Protein AF-A0A146JZQ5-F1 (afdb_monomer)

Radius of gyration: 24.55 Å; Cα contacts (8 Å, |Δi|>4): 749; chains: 1; bounding box: 60×55×64 Å

Nearest PDB structures (foldseek):
  1xeu-assembly1_A  TM=4.867E-01  e=1.604E+00  Listeria monocytogenes
  4r6g-assembly1_A  TM=3.570E-01  e=2.164E+00  synthetic construct

Organism: NCBI:txid1076344

pLDDT: mean 82.66, std 19.58, range [31.7, 98.69]

Structure (mmCIF, N/CA/C/O backbone):
data_AF-A0A146JZQ5-F1
#
_entry.id   AF-A0A146JZQ5-F1
#
loop_
_atom_site.group_PDB
_atom_site.id
_atom_site.type_symbol
_atom_site.label_atom_id
_atom_site.label_alt_id
_atom_site.label_comp_id
_atom_site.label_asym_id
_atom_site.label_entity_id
_atom_site.label_seq_id
_atom_site.pdbx_PDB_ins_code
_atom_site.Cartn_x
_atom_site.Cartn_y
_atom_site.Cartn_z
_atom_site.occupancy
_atom_site.B_iso_or_equiv
_atom_site.auth_seq_id
_atom_site.auth_comp_id
_atom_site.auth_asym_id
_atom_site.auth_atom_id
_atom_site.pdbx_PDB_model_num
ATOM 1 N N . MET A 1 1 ? 6.330 19.109 -40.385 1.00 33.34 1 MET A N 1
ATOM 2 C CA . MET A 1 1 ? 5.224 20.057 -40.639 1.00 33.34 1 MET A CA 1
ATOM 3 C C . MET A 1 1 ? 4.505 20.298 -39.319 1.00 33.34 1 MET A C 1
ATOM 5 O O . MET A 1 1 ? 3.876 19.376 -38.820 1.00 33.34 1 MET A O 1
ATOM 9 N N . SER A 1 2 ? 4.673 21.467 -38.700 1.00 31.70 2 SER A N 1
ATOM 10 C CA . SER A 1 2 ? 3.983 21.826 -37.453 1.00 31.70 2 SER A CA 1
ATOM 11 C C . SER A 1 2 ? 2.601 22.387 -37.787 1.00 31.70 2 SER A C 1
ATOM 13 O O . SER A 1 2 ? 2.496 23.469 -38.360 1.00 31.70 2 SER A O 1
ATOM 15 N N . GLN A 1 3 ? 1.540 21.646 -37.475 1.00 41.12 3 GLN A N 1
ATOM 16 C CA . GLN A 1 3 ? 0.180 22.171 -37.572 1.00 41.12 3 GLN A CA 1
ATOM 17 C C . GLN A 1 3 ? -0.100 23.038 -36.338 1.00 41.12 3 GLN A C 1
ATOM 19 O O . GLN A 1 3 ? -0.065 22.549 -35.210 1.00 41.12 3 GLN A O 1
ATOM 24 N N . ASN A 1 4 ? -0.344 24.332 -36.551 1.00 47.56 4 ASN A N 1
ATOM 25 C CA . ASN A 1 4 ? -0.750 25.254 -35.493 1.00 47.56 4 ASN A CA 1
ATOM 26 C C . ASN A 1 4 ? -2.227 25.016 -35.157 1.00 47.56 4 ASN A C 1
ATOM 28 O O . ASN A 1 4 ? -3.116 25.448 -35.888 1.00 47.56 4 ASN A O 1
ATOM 32 N N . TYR A 1 5 ? -2.487 24.316 -34.054 1.00 54.56 5 TYR A N 1
ATOM 33 C CA . TYR A 1 5 ? -3.837 24.152 -33.510 1.00 54.56 5 TYR A CA 1
ATOM 34 C C . TYR A 1 5 ? -4.329 25.445 -32.850 1.00 54.56 5 TYR A C 1
ATOM 36 O O . TYR A 1 5 ? -3.526 26.215 -32.320 1.00 54.56 5 TYR A O 1
ATOM 44 N N . SER A 1 6 ? -5.647 25.674 -32.844 1.00 72.00 6 SER A N 1
ATOM 45 C CA . SER A 1 6 ? -6.242 26.857 -32.212 1.00 72.00 6 SER A CA 1
ATOM 46 C C . SER A 1 6 ? -6.021 26.861 -30.685 1.00 72.00 6 SER A C 1
ATOM 48 O O . SER A 1 6 ? -5.966 25.788 -30.078 1.00 72.00 6 SER A O 1
ATOM 50 N N . PRO A 1 7 ? -5.936 28.033 -30.025 1.00 71.50 7 PRO A N 1
ATOM 51 C CA . PRO A 1 7 ? -5.710 28.133 -28.575 1.00 71.50 7 PRO A CA 1
ATOM 52 C C . PRO A 1 7 ? -6.740 27.372 -27.723 1.00 71.50 7 PRO A C 1
ATOM 54 O O . PRO A 1 7 ? -6.402 26.828 -26.674 1.00 71.50 7 PRO A O 1
ATOM 57 N N . LEU A 1 8 ? -7.985 27.270 -28.204 1.00 52.53 8 LEU A N 1
ATOM 58 C CA . LEU A 1 8 ? -9.046 26.491 -27.564 1.00 52.53 8 LEU A CA 1
ATOM 59 C C . LEU A 1 8 ? -8.781 24.979 -27.656 1.00 52.53 8 LEU A C 1
ATOM 61 O O . LEU A 1 8 ? -8.951 24.276 -26.666 1.00 52.53 8 LEU A O 1
ATOM 65 N N . LEU A 1 9 ? -8.299 24.479 -28.802 1.00 45.41 9 LEU A N 1
ATOM 66 C CA . LEU A 1 9 ? -7.890 23.078 -28.942 1.00 45.41 9 LEU A CA 1
ATOM 67 C C . LEU A 1 9 ? -6.632 22.781 -28.122 1.00 45.41 9 LEU A C 1
ATOM 69 O O . LEU A 1 9 ? -6.552 21.726 -27.514 1.00 45.41 9 LEU A O 1
ATOM 73 N N . GLN A 1 10 ? -5.680 23.714 -28.033 1.00 58.78 10 GLN A N 1
ATOM 74 C CA . GLN A 1 10 ? -4.506 23.574 -27.160 1.00 58.78 10 GLN A CA 1
ATOM 75 C C . GLN A 1 10 ? -4.904 23.532 -25.670 1.00 58.78 10 GLN A C 1
ATOM 77 O O . GLN A 1 10 ? -4.350 22.749 -24.900 1.00 58.78 10 GLN A O 1
ATOM 82 N N . SER A 1 11 ? -5.906 24.322 -25.268 1.00 54.28 11 SER A N 1
ATOM 83 C CA . SER A 1 11 ? -6.509 24.301 -23.927 1.00 54.28 11 SER A CA 1
ATOM 84 C C . SER A 1 11 ? -7.290 23.009 -23.649 1.00 54.28 11 SER A C 1
ATOM 86 O O . SER A 1 11 ? -7.144 22.430 -22.575 1.00 54.28 11 SER A O 1
ATOM 88 N N . GLN A 1 12 ? -8.060 22.504 -24.615 1.00 50.12 12 GLN A N 1
ATOM 89 C CA . GLN A 1 12 ? -8.764 21.224 -24.489 1.00 50.12 12 GLN A CA 1
ATOM 90 C C . GLN A 1 12 ? -7.794 20.034 -24.515 1.00 50.12 12 GLN A C 1
ATOM 92 O O . GLN A 1 12 ? -8.007 19.050 -23.810 1.00 50.12 12 GLN A O 1
ATOM 97 N N . MET A 1 13 ? -6.686 20.145 -25.255 1.00 46.94 13 MET A N 1
ATOM 98 C CA . MET A 1 13 ? -5.628 19.138 -25.292 1.00 46.94 13 MET A CA 1
ATOM 99 C C . MET A 1 13 ? -4.790 19.076 -24.019 1.00 46.94 13 MET A C 1
ATOM 101 O O . MET A 1 13 ? -4.327 17.991 -23.676 1.00 46.94 13 MET A O 1
ATOM 105 N N . LYS A 1 14 ? -4.691 20.174 -23.257 1.00 56.62 14 LYS A N 1
ATOM 106 C CA . LYS A 1 14 ? -4.126 20.158 -21.895 1.00 56.62 14 LYS A CA 1
ATOM 107 C C . LYS A 1 14 ? -4.906 19.267 -20.919 1.00 56.62 14 LYS A C 1
ATOM 109 O O . LYS A 1 14 ? -4.333 18.854 -19.918 1.00 56.62 14 LYS A O 1
ATOM 114 N N . ASN A 1 15 ? -6.166 18.937 -21.212 1.00 55.47 15 ASN A N 1
ATOM 115 C CA . ASN A 1 15 ? -7.005 18.100 -20.349 1.00 55.47 15 ASN A CA 1
ATOM 116 C C . ASN A 1 15 ? -7.073 16.624 -20.771 1.00 55.47 15 ASN A C 1
ATOM 118 O O . ASN A 1 15 ? -7.634 15.810 -20.033 1.00 55.47 15 ASN A O 1
ATOM 122 N N . TYR A 1 16 ? -6.512 16.236 -21.923 1.00 57.56 16 TYR A N 1
ATOM 123 C CA . TYR A 1 16 ? -6.439 14.818 -22.270 1.00 57.56 16 TYR A CA 1
ATOM 124 C C . TYR A 1 16 ? -5.280 14.176 -21.522 1.00 57.56 16 TYR A C 1
ATOM 126 O O . TYR A 1 16 ? -4.117 14.515 -21.734 1.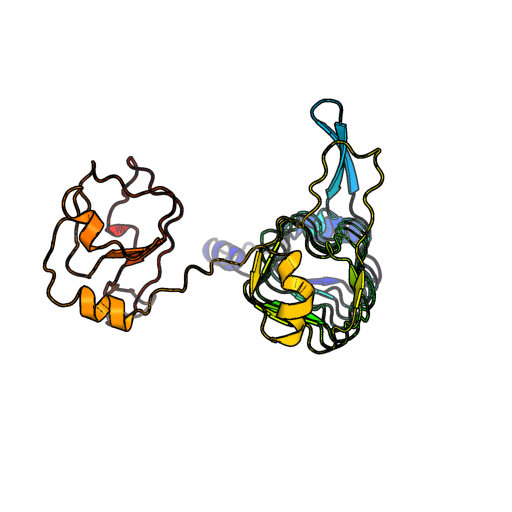00 57.56 16 TYR A O 1
ATOM 134 N N . LYS A 1 17 ? -5.610 13.209 -20.660 1.00 71.94 17 LYS A N 1
ATOM 135 C CA . LYS A 1 17 ? -4.620 12.328 -20.040 1.00 71.94 17 LYS A CA 1
ATOM 136 C C . LYS A 1 17 ? -3.774 11.713 -21.144 1.00 71.94 17 LYS A C 1
ATOM 138 O O . LYS A 1 17 ? -4.283 10.939 -21.955 1.00 71.94 17 LYS A O 1
ATOM 143 N N . GLN A 1 18 ? -2.499 12.069 -21.180 1.00 85.44 18 GLN A N 1
ATOM 144 C CA . GLN A 1 18 ? -1.590 11.508 -22.161 1.00 85.44 18 GLN A CA 1
ATOM 145 C C . GLN A 1 18 ? -1.303 10.053 -21.785 1.00 85.44 18 GLN A C 1
ATOM 147 O O . GLN A 1 18 ? -0.993 9.741 -20.631 1.00 85.44 18 GLN A O 1
ATOM 152 N N . ILE A 1 19 ? -1.476 9.161 -22.761 1.00 89.69 19 ILE A N 1
ATOM 153 C CA . ILE A 1 19 ? -1.236 7.727 -22.620 1.00 89.69 19 ILE A CA 1
ATOM 154 C C . ILE A 1 19 ? 0.022 7.395 -23.410 1.00 89.69 19 ILE A C 1
ATOM 156 O O . ILE A 1 19 ? 0.055 7.585 -24.625 1.00 89.69 19 ILE A O 1
ATOM 160 N N . VAL A 1 20 ? 1.028 6.845 -22.737 1.00 89.56 20 VAL A N 1
ATOM 161 C CA . VAL A 1 20 ? 2.218 6.290 -23.388 1.00 89.56 20 VAL A CA 1
ATOM 162 C C . VAL A 1 20 ? 2.183 4.773 -23.286 1.00 89.56 20 VAL A C 1
ATOM 164 O O . VAL A 1 20 ? 1.890 4.211 -22.231 1.00 89.56 20 VAL A O 1
ATOM 167 N N . VAL A 1 21 ? 2.477 4.098 -24.398 1.00 90.81 21 VAL A N 1
ATOM 168 C CA . VAL A 1 21 ? 2.581 2.637 -24.455 1.00 90.81 21 VAL A CA 1
ATOM 169 C C . VAL A 1 21 ? 4.041 2.256 -24.668 1.00 90.81 21 VAL A C 1
ATOM 171 O O . VAL A 1 21 ? 4.593 2.488 -25.740 1.00 90.81 21 VAL A O 1
ATOM 174 N N . CYS A 1 22 ? 4.650 1.631 -23.664 1.00 88.44 22 CYS A N 1
ATOM 175 C CA . CYS A 1 22 ? 5.991 1.072 -23.761 1.00 88.44 22 CYS A CA 1
ATOM 176 C C . CYS A 1 22 ? 5.911 -0.408 -24.160 1.00 88.44 22 CYS A C 1
ATOM 178 O O . CYS A 1 22 ? 5.293 -1.227 -23.473 1.00 88.44 22 CYS A O 1
ATOM 180 N N . LYS A 1 23 ? 6.530 -0.752 -25.296 1.00 88.56 23 LYS A N 1
ATOM 181 C CA . LYS A 1 23 ? 6.630 -2.134 -25.801 1.00 88.56 23 LYS A CA 1
ATOM 182 C C . LYS A 1 23 ? 7.963 -2.805 -25.465 1.00 88.56 23 LYS A C 1
ATOM 184 O O . LYS A 1 23 ? 8.105 -3.999 -25.724 1.00 88.56 23 LYS A O 1
ATOM 189 N N . SER A 1 24 ? 8.919 -2.057 -24.919 1.00 85.38 24 SER A N 1
ATOM 190 C CA . SER A 1 24 ? 10.230 -2.577 -24.537 1.00 85.38 24 SER A CA 1
ATOM 191 C C . SER A 1 24 ? 10.153 -3.359 -23.225 1.00 85.38 24 SER A C 1
ATOM 193 O O . SER A 1 24 ? 9.300 -3.083 -22.381 1.00 85.38 24 SER A O 1
ATOM 195 N N . LYS A 1 25 ? 11.045 -4.341 -23.063 1.00 87.75 25 LYS A N 1
ATOM 196 C CA . LYS A 1 25 ? 11.175 -5.113 -21.818 1.00 87.75 25 LYS A CA 1
ATOM 197 C C . LYS A 1 25 ? 11.756 -4.291 -20.668 1.00 87.75 25 LYS A C 1
ATOM 199 O O . LYS A 1 25 ? 11.390 -4.528 -19.527 1.00 87.75 25 LYS A O 1
ATOM 204 N N . ASN A 1 26 ? 12.590 -3.308 -21.000 1.00 86.69 26 ASN A N 1
ATOM 205 C CA . ASN A 1 26 ? 13.165 -2.337 -20.070 1.00 86.69 26 ASN A CA 1
ATOM 206 C C . ASN A 1 26 ? 12.887 -0.924 -20.597 1.00 86.69 26 ASN A C 1
ATOM 208 O O . ASN A 1 26 ? 12.763 -0.733 -21.813 1.00 86.69 26 ASN A O 1
ATOM 212 N N . ILE A 1 27 ? 12.797 0.068 -19.716 1.00 88.06 27 ILE A N 1
ATOM 213 C CA . ILE A 1 27 ? 12.709 1.472 -20.136 1.00 88.06 27 ILE A CA 1
ATOM 214 C C . ILE A 1 27 ? 14.145 1.943 -20.345 1.00 88.06 27 ILE A C 1
ATOM 216 O O . ILE A 1 27 ? 14.840 2.218 -19.380 1.00 88.06 27 ILE A O 1
ATOM 220 N N . SER A 1 28 ? 14.606 1.973 -21.598 1.00 88.50 28 SER A N 1
ATOM 221 C CA . SER A 1 28 ? 15.921 2.537 -21.925 1.00 88.50 28 SER A CA 1
ATOM 222 C C . SER A 1 28 ? 15.979 4.024 -21.576 1.00 88.50 28 SER A C 1
ATOM 224 O O . SER A 1 28 ? 14.932 4.671 -21.530 1.00 88.50 28 SER A O 1
ATOM 226 N N . ASP A 1 29 ? 17.181 4.582 -21.433 1.00 87.62 29 ASP A N 1
ATOM 227 C CA . ASP A 1 29 ? 17.383 6.015 -21.165 1.00 87.62 29 ASP A CA 1
ATOM 228 C C . ASP A 1 29 ? 16.634 6.893 -22.185 1.00 87.62 29 ASP A C 1
ATOM 230 O O . ASP A 1 29 ? 15.819 7.723 -21.797 1.00 87.62 29 ASP A O 1
ATOM 234 N N . ASP A 1 30 ? 16.741 6.589 -23.486 1.00 83.69 30 ASP A N 1
ATOM 235 C CA . ASP A 1 30 ? 15.987 7.290 -24.542 1.00 83.69 30 ASP A CA 1
ATOM 236 C C . ASP A 1 30 ? 14.458 7.235 -24.346 1.00 83.69 30 ASP A C 1
ATOM 238 O O . ASP A 1 30 ? 13.727 8.182 -24.652 1.00 83.69 30 ASP A O 1
ATOM 242 N N . ALA A 1 31 ? 13.942 6.097 -23.867 1.00 86.94 31 ALA A N 1
ATOM 243 C CA . ALA A 1 31 ? 12.518 5.929 -23.609 1.00 86.94 31 ALA A CA 1
ATOM 244 C C . ALA A 1 31 ? 12.104 6.665 -22.329 1.00 86.94 31 ALA A C 1
ATOM 246 O O . ALA A 1 31 ? 11.011 7.229 -22.293 1.00 86.94 31 ALA A O 1
ATOM 247 N N . SER A 1 32 ? 12.968 6.683 -21.311 1.00 89.12 32 SER A N 1
ATOM 248 C CA . SER A 1 32 ? 12.792 7.462 -20.086 1.00 89.12 32 SER A CA 1
ATOM 249 C C . SER A 1 32 ? 12.721 8.952 -20.405 1.00 89.12 32 SER A C 1
ATOM 251 O O . SER A 1 32 ? 11.731 9.594 -20.058 1.00 89.12 32 SER A O 1
ATOM 253 N N . ASP A 1 33 ? 13.680 9.474 -21.171 1.00 88.44 33 ASP A N 1
ATOM 254 C CA . ASP A 1 33 ? 13.728 10.871 -21.606 1.00 88.44 33 ASP A CA 1
ATOM 255 C C . ASP A 1 33 ? 12.475 11.257 -22.394 1.00 88.44 33 ASP A C 1
ATOM 257 O O . ASP A 1 33 ? 11.876 12.316 -22.180 1.00 88.44 33 ASP A O 1
ATOM 261 N N . LEU A 1 34 ? 12.018 10.369 -23.283 1.00 85.81 34 LEU A N 1
ATOM 262 C CA . LEU A 1 34 ? 10.785 10.582 -24.027 1.00 85.81 34 LEU A CA 1
ATOM 263 C C . LEU A 1 34 ? 9.556 10.587 -23.108 1.00 85.81 34 LEU A C 1
ATOM 265 O O . LEU A 1 34 ? 8.694 11.452 -23.262 1.00 85.81 34 LEU A O 1
ATOM 269 N N . ILE A 1 35 ? 9.460 9.655 -22.154 1.00 88.25 35 ILE A N 1
ATOM 270 C CA . ILE A 1 35 ? 8.359 9.613 -21.181 1.00 88.25 35 ILE A CA 1
ATOM 271 C C . ILE A 1 35 ? 8.365 10.880 -20.327 1.00 88.25 35 ILE A C 1
ATOM 273 O O . ILE A 1 35 ? 7.309 11.478 -20.153 1.00 88.25 35 ILE A O 1
ATOM 277 N N . GLN A 1 36 ? 9.523 11.335 -19.852 1.00 89.00 36 GLN A N 1
ATOM 278 C CA . GLN A 1 36 ? 9.643 12.569 -19.073 1.00 89.00 36 GLN A CA 1
ATOM 279 C C . GLN A 1 36 ? 9.229 13.796 -19.890 1.00 89.00 36 GLN A C 1
ATOM 281 O O . GLN A 1 36 ? 8.472 14.636 -19.407 1.00 89.00 36 GLN A O 1
ATOM 286 N N . LYS A 1 37 ? 9.656 13.873 -21.156 1.00 88.00 37 LYS A N 1
ATOM 287 C CA . LYS A 1 37 ? 9.300 14.970 -22.066 1.00 88.00 37 LYS A CA 1
ATOM 288 C C . LYS A 1 37 ? 7.808 15.005 -22.398 1.00 88.00 37 LYS A C 1
ATOM 290 O O . LYS A 1 37 ? 7.237 16.087 -22.518 1.00 88.00 37 LYS A O 1
ATOM 295 N N . ILE A 1 38 ? 7.192 13.839 -22.593 1.00 88.25 38 ILE A N 1
ATOM 296 C CA . ILE A 1 38 ? 5.747 13.714 -22.825 1.00 88.25 38 ILE A CA 1
ATOM 297 C C . ILE A 1 38 ? 4.991 14.035 -21.530 1.00 88.25 38 ILE A C 1
ATOM 299 O O . ILE A 1 38 ? 4.002 14.757 -21.558 1.00 88.25 38 ILE A O 1
ATOM 303 N N . ASN A 1 39 ? 5.505 13.563 -20.395 1.00 89.44 39 ASN A N 1
ATOM 304 C CA . ASN A 1 39 ? 4.907 13.675 -19.072 1.00 89.44 39 ASN A CA 1
ATOM 305 C C . ASN A 1 39 ? 3.506 13.025 -18.976 1.00 89.44 39 ASN A C 1
ATOM 307 O O . ASN A 1 39 ? 2.515 13.710 -18.703 1.00 89.44 39 ASN A O 1
ATOM 311 N N . PRO A 1 40 ? 3.376 11.710 -19.245 1.00 91.38 40 PRO A N 1
ATOM 312 C CA . PRO A 1 40 ? 2.076 11.067 -19.324 1.00 91.38 40 PRO A CA 1
ATOM 313 C C . PRO A 1 40 ? 1.440 10.806 -17.958 1.00 91.38 40 PRO A C 1
ATOM 315 O O . PRO A 1 40 ? 2.071 10.296 -17.036 1.00 91.38 40 PRO A O 1
ATOM 318 N N . ASN A 1 41 ? 0.124 11.007 -17.872 1.00 92.19 41 ASN A N 1
ATOM 319 C CA . ASN A 1 41 ? -0.665 10.587 -16.712 1.00 92.19 41 ASN A CA 1
ATOM 320 C C . ASN A 1 41 ? -0.836 9.060 -16.662 1.00 92.19 41 ASN A C 1
ATOM 322 O O . ASN A 1 41 ? -1.100 8.507 -15.594 1.00 92.19 41 ASN A O 1
ATOM 326 N N . ILE A 1 42 ? -0.769 8.377 -17.811 1.00 93.19 42 ILE A N 1
ATOM 327 C CA . ILE A 1 42 ? -1.005 6.934 -17.920 1.00 93.19 42 ILE A CA 1
ATOM 328 C C . ILE A 1 42 ? 0.127 6.282 -18.713 1.00 93.19 42 ILE A C 1
ATOM 330 O O . ILE A 1 42 ? 0.388 6.640 -19.861 1.00 93.19 42 ILE A O 1
ATOM 334 N N . LEU A 1 43 ? 0.732 5.252 -18.130 1.00 93.69 43 LEU A N 1
ATOM 335 C CA . LEU A 1 43 ? 1.798 4.466 -18.735 1.00 93.69 43 LEU A CA 1
ATOM 336 C C . LEU A 1 43 ? 1.344 3.014 -18.820 1.00 93.69 43 LEU A C 1
ATOM 338 O O . LEU A 1 43 ? 1.033 2.375 -17.812 1.00 93.69 43 LEU A O 1
ATOM 342 N N . VAL A 1 44 ? 1.313 2.492 -20.042 1.00 94.75 44 VAL A N 1
ATOM 343 C CA . VAL A 1 44 ? 1.025 1.090 -20.332 1.00 94.75 44 VAL A CA 1
ATOM 344 C C . VAL A 1 44 ? 2.327 0.411 -20.731 1.00 94.75 44 VAL A C 1
ATOM 346 O O . VAL A 1 44 ? 2.778 0.548 -21.864 1.00 94.75 44 VAL A O 1
ATOM 349 N N . ALA A 1 45 ? 2.928 -0.338 -19.816 1.00 93.06 45 ALA A N 1
ATOM 350 C CA . ALA A 1 45 ? 4.236 -0.957 -19.992 1.00 93.06 45 ALA A CA 1
ATOM 351 C C . ALA A 1 45 ? 4.151 -2.483 -19.860 1.00 93.06 45 ALA A C 1
ATOM 353 O O . ALA A 1 45 ? 4.755 -3.108 -18.994 1.00 93.06 45 ALA A O 1
ATOM 354 N N . ASN A 1 46 ? 3.334 -3.104 -20.713 1.00 93.38 46 ASN A N 1
ATOM 355 C CA . ASN A 1 46 ? 3.026 -4.531 -20.597 1.00 93.38 46 ASN A CA 1
ATOM 356 C C . ASN A 1 46 ? 4.208 -5.449 -20.902 1.00 93.38 46 ASN A C 1
ATOM 358 O O . ASN A 1 46 ? 4.133 -6.615 -20.550 1.00 93.38 46 ASN A O 1
ATOM 362 N N . SER A 1 47 ? 5.258 -4.972 -21.561 1.00 91.75 47 SER A N 1
ATOM 363 C CA . SER A 1 47 ? 6.439 -5.791 -21.844 1.00 91.75 47 SER A CA 1
ATOM 364 C C . SER A 1 47 ? 7.441 -5.824 -20.690 1.00 91.75 47 SER A C 1
ATOM 366 O O . SER A 1 47 ? 8.327 -6.671 -20.715 1.00 91.75 47 SER A O 1
ATOM 368 N N . ILE A 1 48 ? 7.296 -4.941 -19.696 1.00 93.31 48 ILE A N 1
ATOM 369 C CA . ILE A 1 48 ? 8.203 -4.866 -18.551 1.00 93.31 48 ILE A CA 1
ATOM 370 C C . ILE A 1 48 ? 7.927 -6.014 -17.586 1.00 93.31 48 ILE A C 1
ATOM 372 O O . ILE A 1 48 ? 6.773 -6.286 -17.240 1.00 93.31 48 ILE A O 1
ATOM 376 N N . GLU A 1 49 ? 8.999 -6.671 -17.152 1.00 94.81 49 GLU A N 1
ATOM 377 C CA . GLU A 1 49 ? 8.957 -7.769 -16.182 1.00 94.81 49 GLU A CA 1
ATOM 378 C C . GLU A 1 49 ? 9.322 -7.305 -14.764 1.00 94.81 49 GLU A C 1
ATOM 380 O O . GLU A 1 49 ? 8.849 -7.889 -13.788 1.00 94.81 49 GLU A O 1
ATOM 385 N N . GLU A 1 50 ? 10.096 -6.227 -14.623 1.00 95.06 50 GLU A N 1
ATOM 386 C CA . GLU A 1 50 ? 10.516 -5.687 -13.328 1.00 95.06 50 GLU A CA 1
ATOM 387 C C . GLU A 1 50 ? 10.487 -4.154 -13.329 1.00 95.06 50 GLU A C 1
ATOM 389 O O . GLU A 1 50 ? 10.926 -3.527 -14.290 1.00 95.06 50 GLU A O 1
ATOM 394 N N . ILE A 1 51 ? 9.995 -3.537 -12.249 1.00 92.56 51 ILE A N 1
ATOM 395 C CA . ILE A 1 51 ? 10.266 -2.112 -12.008 1.00 92.56 51 ILE A CA 1
ATOM 396 C C . ILE A 1 51 ? 11.647 -2.026 -11.383 1.00 92.56 51 ILE A C 1
ATOM 398 O O . ILE A 1 51 ? 11.859 -2.554 -10.289 1.00 92.56 51 ILE A O 1
ATOM 402 N N . GLU A 1 52 ? 12.560 -1.382 -12.096 1.00 92.50 52 GLU A N 1
ATOM 403 C CA . GLU A 1 52 ? 13.945 -1.178 -11.688 1.00 92.50 52 GLU A CA 1
ATOM 404 C C . GLU A 1 52 ? 14.056 -0.447 -10.350 1.00 92.50 52 GLU A C 1
ATOM 406 O O . GLU A 1 52 ? 13.111 0.188 -9.873 1.00 92.50 52 GLU A O 1
ATOM 411 N N . ALA A 1 53 ? 15.226 -0.573 -9.724 1.00 89.31 53 ALA A N 1
ATOM 412 C CA . ALA A 1 53 ? 15.489 0.129 -8.485 1.00 89.31 53 ALA A CA 1
ATOM 413 C C . ALA A 1 53 ? 15.466 1.642 -8.720 1.00 89.31 53 ALA A C 1
ATOM 415 O O . ALA A 1 53 ? 15.855 2.141 -9.779 1.00 89.31 53 ALA A O 1
ATOM 416 N N . GLY A 1 54 ? 15.005 2.352 -7.704 1.00 84.25 54 GLY A N 1
ATOM 417 C CA . GLY A 1 54 ? 15.138 3.791 -7.626 1.00 84.25 54 GLY A CA 1
ATOM 418 C C . GLY A 1 54 ? 16.591 4.250 -7.483 1.00 84.25 54 GLY A C 1
ATOM 419 O O . GLY A 1 54 ? 17.493 3.432 -7.279 1.00 84.25 54 GLY A O 1
ATOM 420 N N . PHE A 1 55 ? 16.819 5.561 -7.530 1.00 90.50 55 PHE A N 1
ATOM 421 C CA . PHE A 1 55 ? 18.073 6.113 -7.022 1.00 90.50 55 PHE A CA 1
ATOM 422 C C . PHE A 1 55 ? 18.024 6.193 -5.493 1.00 90.50 55 PHE A C 1
ATOM 424 O O . PHE A 1 55 ? 16.956 6.306 -4.887 1.00 90.50 55 PHE A O 1
ATOM 431 N N . MET A 1 56 ? 19.191 6.070 -4.869 1.00 89.8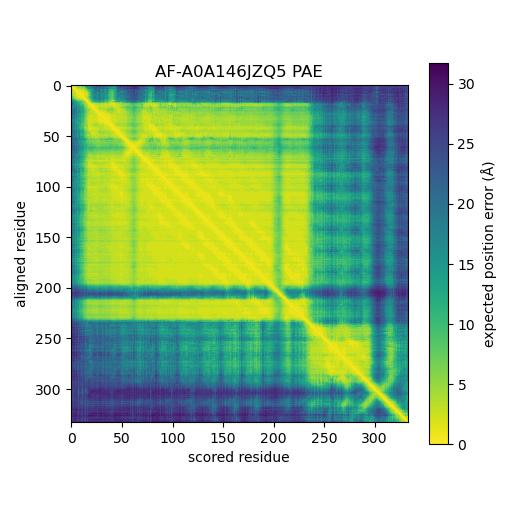8 56 MET A N 1
ATOM 432 C CA . MET A 1 56 ? 19.339 6.084 -3.419 1.00 89.88 56 MET A CA 1
ATOM 433 C C . MET A 1 56 ? 20.213 7.269 -3.033 1.00 89.88 56 MET A C 1
ATOM 435 O O . MET A 1 56 ? 21.346 7.377 -3.505 1.00 89.88 56 MET A O 1
ATOM 439 N N . GLU A 1 57 ? 19.701 8.121 -2.158 1.00 90.88 57 GLU A N 1
ATOM 440 C CA . GLU A 1 57 ? 20.437 9.237 -1.580 1.00 90.88 57 GLU A CA 1
ATOM 441 C C . GLU A 1 57 ? 20.743 8.948 -0.111 1.00 90.88 57 GLU A C 1
ATOM 443 O O . GLU A 1 57 ? 19.943 8.340 0.606 1.00 90.88 57 GLU A O 1
ATOM 448 N N . ARG A 1 58 ? 21.935 9.349 0.333 1.00 91.00 58 ARG A N 1
ATOM 449 C CA . ARG A 1 58 ? 22.314 9.312 1.745 1.00 91.00 58 ARG A CA 1
ATOM 450 C C . ARG A 1 58 ? 22.071 10.693 2.317 1.00 91.00 58 ARG A C 1
ATOM 452 O O . ARG A 1 58 ? 22.725 11.637 1.888 1.00 91.00 58 ARG A O 1
ATOM 459 N N . ILE A 1 59 ? 21.164 10.784 3.277 1.00 88.94 59 ILE A N 1
ATOM 460 C CA . ILE A 1 59 ? 20.872 12.028 3.980 1.00 88.94 59 ILE A CA 1
ATOM 461 C C . ILE A 1 59 ? 21.316 11.848 5.426 1.00 88.94 59 ILE A C 1
ATOM 463 O O . ILE A 1 59 ? 20.954 10.869 6.072 1.00 88.94 59 ILE A O 1
ATOM 467 N N . GLU A 1 60 ? 22.133 12.769 5.920 1.00 90.69 60 GLU A N 1
ATOM 468 C CA . GLU A 1 60 ? 22.528 12.821 7.324 1.00 90.69 60 GLU A CA 1
ATOM 469 C C . GLU A 1 60 ? 21.577 13.768 8.059 1.00 90.69 60 GLU A C 1
ATOM 471 O O . GLU A 1 60 ? 21.454 14.938 7.694 1.00 90.69 60 GLU A O 1
ATOM 476 N N . ILE A 1 61 ? 20.859 13.245 9.051 1.00 82.75 61 ILE A N 1
ATOM 477 C CA . ILE A 1 61 ? 19.936 14.010 9.895 1.00 82.75 61 ILE A CA 1
ATOM 478 C C . ILE A 1 61 ? 20.343 13.740 11.338 1.00 82.75 61 ILE A C 1
ATOM 480 O O . ILE A 1 61 ? 20.261 12.597 11.778 1.00 82.75 61 ILE A O 1
ATOM 484 N N . ASP A 1 62 ? 20.794 14.771 12.052 1.00 88.81 62 ASP A N 1
ATOM 485 C CA . ASP A 1 62 ? 21.237 14.676 13.450 1.00 88.81 62 ASP A CA 1
ATOM 486 C C . ASP A 1 62 ? 22.284 13.561 13.682 1.00 88.81 62 ASP A C 1
ATOM 488 O O . ASP A 1 62 ? 22.128 12.721 14.566 1.00 88.81 62 ASP A O 1
ATOM 492 N N . ASP A 1 63 ? 23.325 13.513 12.839 1.00 88.06 63 ASP A N 1
ATOM 493 C CA . ASP A 1 63 ? 24.388 12.486 12.830 1.00 88.06 63 ASP A CA 1
ATOM 494 C C . ASP A 1 63 ? 23.899 11.046 12.537 1.00 88.06 63 ASP A C 1
ATOM 496 O O . ASP A 1 63 ? 24.646 10.070 12.664 1.00 88.06 63 ASP A O 1
ATOM 500 N N . ILE A 1 64 ? 22.640 10.883 12.110 1.00 82.25 64 ILE A N 1
ATOM 501 C CA . ILE A 1 64 ? 22.075 9.605 11.670 1.00 82.25 64 ILE A CA 1
ATOM 502 C C . ILE A 1 64 ? 22.049 9.569 10.142 1.00 82.25 64 ILE A C 1
ATOM 504 O O . ILE A 1 64 ? 21.326 10.323 9.488 1.00 82.25 64 ILE A O 1
ATOM 508 N N . LEU A 1 65 ? 22.802 8.631 9.564 1.00 84.81 65 LEU A N 1
ATOM 509 C CA . LEU A 1 65 ? 22.750 8.334 8.133 1.00 84.81 65 LEU A CA 1
ATOM 510 C C . LEU A 1 65 ? 21.444 7.609 7.787 1.00 84.81 65 LEU A C 1
ATOM 512 O O . LEU A 1 65 ? 21.255 6.442 8.136 1.00 84.81 65 LEU A O 1
ATOM 516 N N . GLN A 1 66 ? 20.569 8.285 7.049 1.00 85.19 66 GLN A N 1
ATOM 517 C CA . GLN A 1 66 ? 19.344 7.726 6.490 1.00 85.19 66 GLN A CA 1
ATOM 518 C C . GLN A 1 66 ? 19.509 7.458 4.991 1.00 85.19 66 GLN A C 1
ATOM 520 O O . GLN A 1 66 ? 20.108 8.241 4.251 1.00 85.19 66 GLN A O 1
ATOM 525 N N . LEU A 1 67 ? 18.974 6.323 4.538 1.00 86.50 67 LEU A N 1
ATOM 526 C CA . LEU A 1 67 ? 18.889 5.984 3.120 1.00 86.50 67 LEU A CA 1
ATOM 527 C C . LEU A 1 67 ? 17.507 6.373 2.609 1.00 86.50 67 LEU A C 1
ATOM 529 O O . LEU A 1 67 ? 16.508 5.788 3.027 1.00 86.50 67 LEU A O 1
ATOM 533 N N . VAL A 1 68 ? 17.457 7.331 1.687 1.00 87.75 68 VAL A N 1
ATOM 534 C CA . VAL A 1 68 ? 16.221 7.713 1.004 1.00 87.75 68 VAL A CA 1
ATOM 535 C C . VAL A 1 68 ? 16.219 7.104 -0.386 1.00 87.75 68 VAL A C 1
ATOM 537 O O . VAL A 1 68 ? 17.202 7.172 -1.121 1.00 87.75 68 VAL A O 1
ATOM 540 N N . TYR A 1 69 ? 15.110 6.458 -0.726 1.00 90.06 69 TYR A N 1
ATOM 541 C CA . TYR A 1 69 ? 14.904 5.829 -2.020 1.00 90.06 69 TYR A CA 1
ATOM 542 C C . TYR A 1 69 ? 13.932 6.669 -2.832 1.00 90.06 69 TYR A C 1
ATOM 544 O O . TYR A 1 69 ? 12.863 7.020 -2.336 1.00 90.06 69 TYR A O 1
ATOM 552 N N . TYR A 1 70 ? 14.247 6.894 -4.097 1.00 91.56 70 TYR A N 1
ATOM 553 C CA . TYR A 1 70 ? 13.421 7.659 -5.020 1.00 91.56 70 TYR A CA 1
ATOM 554 C C . TYR A 1 70 ? 13.190 6.858 -6.289 1.00 91.56 70 TYR A C 1
ATOM 556 O O . TYR A 1 70 ? 14.136 6.295 -6.830 1.00 91.56 70 TYR A O 1
ATOM 564 N N . CYS A 1 71 ? 11.961 6.803 -6.796 1.00 93.62 71 CYS A N 1
ATOM 565 C CA . CYS A 1 71 ? 11.697 6.123 -8.060 1.00 93.62 71 CYS A CA 1
ATOM 566 C C . CYS A 1 71 ? 12.441 6.768 -9.240 1.00 93.62 71 CYS A C 1
ATOM 568 O O . CYS A 1 71 ? 12.952 7.885 -9.166 1.00 93.62 71 CYS A O 1
ATOM 570 N N . GLN A 1 72 ? 12.485 6.049 -10.360 1.00 91.56 72 GLN A N 1
ATOM 571 C CA . GLN A 1 72 ? 13.008 6.611 -11.601 1.00 91.56 72 GLN A CA 1
ATOM 572 C C . GLN A 1 72 ? 12.162 7.820 -12.053 1.00 91.56 72 GLN A C 1
ATOM 574 O O . GLN A 1 72 ? 10.931 7.765 -11.931 1.00 91.56 72 GLN A O 1
ATOM 579 N N . PRO A 1 73 ? 12.764 8.886 -12.622 1.00 91.31 73 PRO A N 1
ATOM 580 C CA . PRO A 1 73 ? 12.058 10.152 -12.824 1.00 91.31 73 PRO A CA 1
ATOM 581 C C . PRO A 1 73 ? 10.810 10.067 -13.711 1.00 91.31 73 PRO A C 1
ATOM 583 O O . PRO A 1 73 ? 9.845 10.810 -13.523 1.00 91.31 73 PRO A O 1
ATOM 586 N N . HIS A 1 74 ? 10.777 9.111 -14.642 1.00 90.88 74 HIS A N 1
ATOM 587 C CA . HIS A 1 74 ? 9.622 8.852 -15.505 1.00 90.88 74 HIS A CA 1
ATOM 588 C C . HIS A 1 74 ? 8.380 8.316 -14.770 1.00 90.88 74 HIS A C 1
ATOM 590 O O . HIS A 1 74 ? 7.318 8.210 -15.386 1.00 90.88 74 HIS A O 1
ATOM 596 N N . TYR A 1 75 ? 8.472 7.998 -13.474 1.00 93.25 75 TYR A N 1
ATOM 597 C CA . TYR A 1 75 ? 7.333 7.603 -12.641 1.00 93.25 75 TYR A CA 1
ATOM 598 C C . TYR A 1 75 ? 6.761 8.735 -11.773 1.00 93.25 75 TYR A C 1
ATOM 600 O O . TYR A 1 75 ? 5.647 8.582 -11.268 1.00 93.25 75 TYR A O 1
ATOM 608 N N . TYR A 1 76 ? 7.447 9.876 -11.615 1.00 92.12 76 TYR A N 1
ATOM 609 C CA . TYR A 1 76 ? 7.026 10.918 -10.665 1.00 92.12 76 TYR A CA 1
ATOM 610 C C . TYR A 1 76 ? 5.640 11.490 -10.946 1.00 92.12 76 TYR A C 1
ATOM 612 O O . TYR A 1 76 ? 4.849 11.669 -10.025 1.00 92.12 76 TYR A O 1
ATOM 620 N N . ASN A 1 77 ? 5.321 11.750 -12.211 1.00 91.00 77 ASN A N 1
ATOM 621 C CA . ASN A 1 77 ? 4.070 12.406 -12.608 1.00 91.00 77 ASN A CA 1
ATOM 622 C C . ASN A 1 77 ? 2.994 11.423 -13.081 1.00 91.00 77 ASN A C 1
ATOM 624 O O . ASN A 1 77 ? 1.931 11.821 -13.566 1.00 91.00 77 ASN A O 1
ATOM 628 N N . LEU A 1 78 ? 3.266 10.128 -12.950 1.00 94.62 78 LEU A N 1
ATOM 629 C CA . LEU A 1 78 ? 2.372 9.093 -13.417 1.00 94.62 78 LEU A CA 1
ATOM 630 C C . LEU A 1 78 ? 1.173 8.975 -12.476 1.00 94.62 78 LEU A C 1
ATOM 632 O O . LEU A 1 78 ? 1.353 8.764 -11.288 1.00 94.62 78 LEU A O 1
ATOM 636 N N . GLU A 1 79 ? -0.059 9.025 -12.988 1.00 95.50 79 GLU A N 1
ATOM 637 C CA . GLU A 1 79 ? -1.251 8.748 -12.175 1.00 95.50 79 GLU A CA 1
ATOM 638 C C . GLU A 1 79 ? -1.635 7.266 -12.202 1.00 95.50 79 GLU A C 1
ATOM 640 O O . GLU A 1 79 ? -2.157 6.735 -11.218 1.00 95.50 79 GLU A O 1
ATOM 645 N N . ILE A 1 80 ? -1.451 6.601 -13.346 1.00 95.38 80 ILE A N 1
ATOM 646 C CA . ILE A 1 80 ? -1.862 5.211 -13.551 1.00 95.38 80 ILE A CA 1
ATOM 647 C C . ILE A 1 80 ? -0.750 4.430 -14.247 1.00 95.38 80 ILE A C 1
ATOM 649 O O . ILE A 1 80 ? -0.412 4.709 -15.397 1.00 95.38 80 ILE A O 1
ATOM 653 N N . LEU A 1 81 ? -0.269 3.381 -13.584 1.00 96.88 81 LEU A N 1
ATOM 654 C CA . LEU A 1 81 ? 0.634 2.393 -14.165 1.00 96.88 81 LEU A CA 1
ATOM 655 C C . LEU A 1 81 ? -0.137 1.118 -14.514 1.00 96.88 81 LEU A C 1
ATOM 657 O O . LEU A 1 81 ? -0.775 0.517 -13.648 1.00 96.88 81 LEU A O 1
ATOM 661 N N . ILE A 1 82 ? -0.066 0.683 -15.771 1.00 96.69 82 ILE A N 1
ATOM 662 C CA . ILE A 1 82 ? -0.605 -0.602 -16.228 1.00 96.69 82 ILE A CA 1
ATOM 663 C C . ILE A 1 82 ? 0.546 -1.427 -16.788 1.00 96.69 82 ILE A C 1
ATOM 665 O O . ILE A 1 82 ? 1.048 -1.137 -17.873 1.00 96.69 82 ILE A O 1
ATOM 669 N N . ALA A 1 83 ? 0.942 -2.479 -16.080 1.00 95.25 83 ALA A N 1
ATOM 670 C CA . ALA A 1 83 ? 2.080 -3.293 -16.472 1.00 95.25 83 ALA A CA 1
ATOM 671 C C . ALA A 1 83 ? 1.813 -4.773 -16.165 1.00 95.25 83 ALA A C 1
ATOM 673 O O . ALA A 1 83 ? 2.129 -5.310 -15.105 1.00 95.25 83 ALA A O 1
ATOM 674 N N . LYS A 1 84 ? 1.159 -5.446 -17.120 1.00 95.88 84 LYS A N 1
ATOM 675 C CA . LYS A 1 84 ? 0.601 -6.794 -16.919 1.00 95.88 84 LYS A CA 1
ATOM 676 C C . LYS A 1 84 ? 1.631 -7.889 -16.648 1.00 95.88 84 LYS A C 1
ATOM 678 O O . LYS A 1 84 ? 1.260 -8.895 -16.047 1.00 95.88 84 LYS A O 1
ATOM 683 N N . ASN A 1 85 ? 2.869 -7.718 -17.106 1.00 96.50 85 ASN A N 1
ATOM 684 C CA . ASN A 1 85 ? 3.920 -8.726 -16.980 1.00 96.50 85 ASN A CA 1
ATOM 685 C C . ASN A 1 85 ? 4.893 -8.472 -15.833 1.00 96.50 85 ASN A C 1
ATOM 687 O O . ASN A 1 85 ? 5.772 -9.304 -15.632 1.00 96.50 85 ASN A O 1
ATOM 691 N N . ILE A 1 86 ? 4.706 -7.406 -15.051 1.00 97.25 86 ILE A N 1
ATOM 692 C CA . ILE A 1 86 ? 5.582 -7.135 -13.915 1.00 97.25 86 ILE A CA 1
ATOM 693 C C . ILE A 1 86 ? 5.434 -8.238 -12.873 1.00 97.25 86 ILE A C 1
ATOM 695 O O . ILE A 1 86 ? 4.331 -8.526 -12.407 1.00 97.25 86 ILE A O 1
ATOM 699 N N . VAL A 1 87 ? 6.569 -8.835 -12.517 1.00 98.12 87 VAL A N 1
ATOM 700 C CA . VAL A 1 87 ? 6.718 -9.895 -11.520 1.00 98.12 87 VAL A CA 1
ATOM 701 C C . VAL A 1 87 ? 7.351 -9.351 -10.241 1.00 98.12 87 VAL A C 1
ATOM 703 O O . VAL A 1 87 ? 7.016 -9.832 -9.157 1.00 98.12 87 VAL A O 1
ATOM 706 N N . SER A 1 88 ? 8.211 -8.331 -10.329 1.00 98.00 88 SER A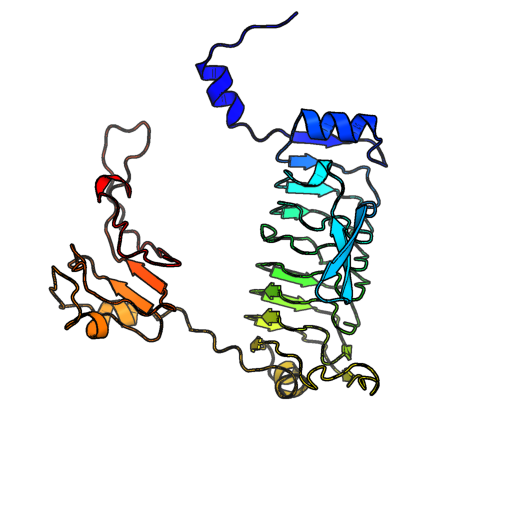 N 1
ATOM 707 C CA . SER A 1 88 ? 8.835 -7.712 -9.154 1.00 98.00 88 SER A CA 1
ATOM 708 C C . SER A 1 88 ? 8.921 -6.183 -9.234 1.00 98.00 88 SER A C 1
ATOM 710 O O . SER A 1 88 ? 9.059 -5.612 -10.316 1.00 98.00 88 SER A O 1
ATOM 712 N N . ILE A 1 89 ? 8.836 -5.517 -8.078 1.00 98.00 89 ILE A N 1
ATOM 713 C CA . ILE A 1 89 ? 9.198 -4.099 -7.910 1.00 98.00 89 ILE A CA 1
ATOM 714 C C . ILE A 1 89 ? 10.424 -4.060 -7.003 1.00 98.00 89 ILE A C 1
ATOM 716 O O . ILE A 1 89 ? 10.360 -4.517 -5.857 1.00 98.00 89 ILE A O 1
ATOM 720 N N . LYS A 1 90 ? 11.547 -3.574 -7.539 1.00 97.75 90 LYS A N 1
ATOM 721 C CA . LYS A 1 90 ? 12.831 -3.507 -6.830 1.00 97.75 90 LYS A CA 1
ATOM 722 C C . LYS A 1 90 ? 12.844 -2.385 -5.788 1.00 97.75 90 LYS A C 1
ATOM 724 O O . LYS A 1 90 ? 11.861 -1.666 -5.608 1.00 97.75 90 LYS A O 1
ATOM 729 N N . ASN A 1 91 ? 13.974 -2.259 -5.092 1.00 95.75 91 ASN A N 1
ATOM 730 C CA . ASN A 1 91 ? 14.146 -1.291 -4.015 1.00 95.75 91 ASN A CA 1
ATOM 731 C C . ASN A 1 91 ? 13.843 0.126 -4.495 1.00 95.75 91 ASN A C 1
ATOM 733 O O . ASN A 1 91 ? 14.434 0.581 -5.472 1.00 95.75 91 ASN A O 1
ATOM 737 N N . GLY A 1 92 ? 12.918 0.814 -3.832 1.00 95.31 92 GLY A N 1
ATOM 738 C CA . GLY A 1 92 ? 12.547 2.171 -4.224 1.00 95.31 92 GLY A CA 1
ATOM 739 C C . GLY A 1 92 ? 11.803 2.302 -5.555 1.00 95.31 92 GLY A C 1
ATOM 740 O O . GLY A 1 92 ? 11.609 3.426 -6.005 1.00 95.31 92 GLY A O 1
ATOM 741 N N . GLY A 1 93 ? 11.400 1.205 -6.209 1.00 96.81 93 GLY A N 1
ATOM 742 C CA . GLY A 1 93 ? 10.974 1.237 -7.615 1.00 96.81 93 GLY A CA 1
ATOM 743 C C . GLY A 1 93 ? 9.807 2.184 -7.919 1.00 96.81 93 GLY A C 1
ATOM 744 O O . GLY A 1 93 ? 9.764 2.775 -8.996 1.00 96.81 93 GLY A O 1
ATOM 745 N N . LEU A 1 94 ? 8.891 2.380 -6.966 1.00 97.38 94 LEU A N 1
ATOM 746 C CA . LEU A 1 94 ? 7.818 3.379 -7.033 1.00 97.38 94 LEU A CA 1
ATOM 747 C C . LEU A 1 94 ? 7.898 4.429 -5.917 1.00 97.38 94 LEU A C 1
ATOM 749 O O . LEU A 1 94 ? 6.947 5.188 -5.747 1.00 97.38 94 LEU A O 1
ATOM 753 N N . SER A 1 95 ? 9.002 4.495 -5.170 1.00 96.88 95 SER A N 1
ATOM 754 C CA . SER A 1 95 ? 9.141 5.423 -4.046 1.00 96.88 95 SER A CA 1
ATOM 755 C C . SER A 1 95 ? 8.932 6.882 -4.464 1.00 96.88 95 SER A C 1
ATOM 757 O O . SER A 1 95 ? 9.459 7.317 -5.485 1.00 96.88 95 SER A O 1
ATOM 759 N N . GLU A 1 96 ? 8.141 7.625 -3.690 1.00 95.94 96 GLU A N 1
ATOM 760 C CA . GLU A 1 96 ? 7.761 9.027 -3.941 1.00 95.94 96 GLU A CA 1
ATOM 761 C C . GLU A 1 96 ? 7.028 9.293 -5.271 1.00 95.94 96 GLU A C 1
ATOM 763 O O . GLU A 1 96 ? 6.898 10.434 -5.711 1.00 95.94 96 GLU A O 1
ATOM 768 N N . SER A 1 97 ? 6.501 8.260 -5.931 1.00 96.19 97 SER A N 1
ATOM 769 C CA . SER A 1 97 ? 5.687 8.461 -7.134 1.00 96.19 97 SER A CA 1
ATOM 770 C C . SER A 1 97 ? 4.297 9.030 -6.804 1.00 96.19 97 SER A C 1
ATOM 772 O O . SER A 1 97 ? 3.682 8.697 -5.786 1.00 96.19 97 SER A O 1
ATOM 774 N N . ASN A 1 98 ? 3.728 9.829 -7.717 1.00 95.50 98 ASN A N 1
ATOM 775 C CA . ASN A 1 98 ? 2.342 10.314 -7.612 1.00 95.50 98 ASN A CA 1
ATOM 776 C C . ASN A 1 98 ? 1.300 9.312 -8.143 1.00 95.50 98 ASN A C 1
ATOM 778 O O . ASN A 1 98 ? 0.153 9.678 -8.439 1.00 95.50 98 ASN A O 1
ATOM 782 N N . VAL A 1 99 ? 1.673 8.034 -8.260 1.00 96.81 99 VAL A N 1
ATOM 783 C CA . VAL A 1 99 ? 0.806 7.006 -8.833 1.00 96.81 99 VAL A CA 1
ATOM 784 C C . VAL A 1 99 ? -0.399 6.762 -7.942 1.00 96.81 99 VAL A C 1
ATOM 786 O O . VAL A 1 99 ? -0.291 6.411 -6.776 1.00 96.81 99 VAL A O 1
ATOM 789 N N . LYS A 1 100 ? -1.592 6.936 -8.511 1.00 96.56 100 LYS A N 1
ATOM 790 C CA . LYS A 1 100 ? -2.880 6.726 -7.836 1.00 96.56 100 LYS A CA 1
ATOM 791 C C . LYS A 1 100 ? -3.341 5.280 -7.946 1.00 96.56 100 LYS A C 1
ATOM 793 O O . LYS A 1 100 ? -4.047 4.778 -7.063 1.00 96.56 100 LYS A O 1
ATOM 798 N N . ARG A 1 101 ? -2.978 4.614 -9.048 1.00 96.62 101 ARG A N 1
ATOM 799 C CA . ARG A 1 101 ? -3.374 3.237 -9.350 1.00 96.62 101 ARG A CA 1
ATOM 800 C C . ARG A 1 101 ? -2.266 2.461 -10.061 1.00 96.62 101 ARG A C 1
ATOM 802 O O . ARG A 1 101 ? -1.816 2.874 -11.123 1.00 96.62 101 ARG A O 1
ATOM 809 N N . VAL A 1 102 ? -1.940 1.283 -9.538 1.00 97.38 102 VAL A N 1
ATOM 810 C CA . VAL A 1 102 ? -0.990 0.336 -10.145 1.00 97.38 102 VAL A CA 1
ATOM 811 C C . VAL A 1 102 ? -1.714 -0.968 -10.488 1.00 97.38 102 VAL A C 1
ATOM 813 O O . VAL A 1 102 ? -2.327 -1.586 -9.619 1.00 97.38 102 VAL A O 1
ATOM 816 N N . VAL A 1 103 ? -1.671 -1.374 -11.759 1.00 97.19 103 VAL A N 1
ATOM 817 C CA . VAL A 1 103 ? -2.313 -2.593 -12.281 1.00 97.19 103 VAL A CA 1
ATOM 818 C C . VAL A 1 103 ? -1.241 -3.572 -12.758 1.00 97.19 103 VAL A C 1
ATOM 820 O O . VAL A 1 103 ? -0.766 -3.479 -13.894 1.00 97.19 103 VAL A O 1
ATOM 823 N N . CYS A 1 104 ? -0.883 -4.511 -11.883 1.00 97.06 104 CYS A N 1
ATOM 824 C CA . CYS A 1 104 ? 0.181 -5.500 -12.077 1.00 97.06 104 CYS A CA 1
ATOM 825 C C . CYS A 1 104 ? -0.304 -6.895 -11.626 1.00 97.06 104 CYS A C 1
ATOM 827 O O . CYS A 1 104 ? 0.129 -7.401 -10.593 1.00 97.06 104 CYS A O 1
ATOM 829 N N . PRO A 1 105 ? -1.211 -7.553 -12.372 1.00 97.31 105 PRO A N 1
ATOM 830 C CA . PRO A 1 105 ? -1.859 -8.805 -11.957 1.00 97.31 105 PRO A CA 1
ATOM 831 C C . PRO A 1 105 ? -0.906 -9.992 -11.749 1.00 97.31 105 PRO A C 1
ATOM 833 O O . PRO A 1 105 ? -1.304 -10.995 -11.160 1.00 97.31 105 PRO A O 1
ATOM 836 N N . ARG A 1 106 ? 0.328 -9.908 -12.257 1.00 97.50 106 ARG A N 1
ATOM 837 C CA . ARG A 1 106 ? 1.362 -10.945 -12.132 1.00 97.50 106 ARG A CA 1
ATOM 838 C C . ARG A 1 106 ? 2.430 -10.608 -11.090 1.00 97.50 106 ARG A C 1
ATOM 840 O O . ARG A 1 106 ? 3.401 -11.352 -10.988 1.00 97.50 106 ARG A O 1
ATOM 847 N N . LEU A 1 107 ? 2.249 -9.528 -10.328 1.00 98.44 107 LEU A N 1
ATOM 848 C CA . LEU A 1 107 ? 3.206 -9.090 -9.324 1.00 98.44 107 LEU A CA 1
ATOM 849 C C . LEU A 1 107 ? 3.331 -10.145 -8.222 1.00 98.44 107 LEU A C 1
ATOM 851 O O . LEU A 1 107 ? 2.340 -10.504 -7.588 1.00 98.44 107 LEU A O 1
ATOM 855 N N . LYS A 1 108 ? 4.557 -10.623 -8.005 1.00 98.50 108 LYS A N 1
ATOM 856 C CA . LYS A 1 108 ? 4.895 -11.654 -7.019 1.00 98.50 108 LYS A CA 1
ATOM 857 C C . LYS A 1 108 ? 5.758 -11.139 -5.880 1.00 98.50 108 LYS A C 1
ATOM 859 O O . LYS A 1 108 ? 5.673 -11.685 -4.786 1.00 98.50 108 LYS A O 1
ATOM 864 N N . LYS A 1 109 ? 6.591 -10.128 -6.126 1.00 98.44 109 LYS A N 1
ATOM 865 C CA . LYS A 1 109 ? 7.589 -9.676 -5.156 1.00 98.44 109 LYS A CA 1
ATOM 866 C C . LYS A 1 109 ? 7.619 -8.161 -5.004 1.00 98.44 109 LYS A C 1
ATOM 868 O O . LYS A 1 109 ? 7.687 -7.440 -6.000 1.00 98.44 109 LYS A O 1
ATOM 873 N N . LEU A 1 110 ? 7.642 -7.707 -3.755 1.00 98.44 110 LEU A N 1
ATOM 874 C CA . LEU A 1 110 ? 7.976 -6.338 -3.379 1.00 98.44 110 LEU A CA 1
ATOM 875 C C . LEU A 1 110 ? 9.269 -6.342 -2.567 1.00 98.44 110 LEU A C 1
ATOM 877 O O . LEU A 1 110 ? 9.378 -7.053 -1.568 1.00 98.44 110 LEU A O 1
ATOM 881 N N . CYS A 1 111 ? 10.257 -5.581 -3.026 1.00 97.75 111 CYS A N 1
ATOM 882 C CA . CYS A 1 111 ? 11.505 -5.406 -2.296 1.00 97.75 111 CYS A CA 1
ATOM 883 C C . CYS A 1 111 ? 11.432 -4.228 -1.305 1.00 97.75 111 CYS A C 1
ATOM 885 O O . CYS A 1 111 ? 10.421 -3.530 -1.217 1.00 97.75 111 CYS A O 1
ATOM 887 N N . ILE A 1 112 ? 12.519 -4.006 -0.564 1.00 95.69 112 ILE A N 1
ATOM 888 C CA . ILE A 1 112 ? 12.636 -2.954 0.456 1.00 95.69 112 ILE A CA 1
ATOM 889 C C . ILE A 1 112 ? 12.266 -1.578 -0.121 1.00 95.69 112 ILE A C 1
ATOM 891 O O . ILE A 1 112 ? 12.802 -1.162 -1.147 1.00 95.69 112 ILE A O 1
ATOM 895 N N . HIS A 1 113 ? 11.343 -0.860 0.524 1.00 96.38 113 HIS A N 1
ATOM 896 C CA . HIS A 1 113 ? 10.858 0.454 0.075 1.00 96.38 113 HIS A CA 1
ATOM 897 C C . HIS A 1 113 ? 10.325 0.491 -1.369 1.00 96.38 113 HIS A C 1
ATOM 899 O O . HIS A 1 113 ? 10.289 1.556 -1.984 1.00 96.38 113 HIS A O 1
ATOM 905 N N . ALA A 1 114 ? 9.901 -0.646 -1.935 1.00 97.69 114 ALA A N 1
ATOM 906 C CA . ALA A 1 114 ? 9.362 -0.714 -3.295 1.00 97.69 114 ALA A CA 1
ATOM 907 C C . ALA A 1 114 ? 8.238 0.308 -3.540 1.00 97.69 114 ALA A C 1
ATOM 909 O O . ALA A 1 114 ? 8.145 0.868 -4.631 1.00 97.69 114 ALA A O 1
ATOM 910 N N . ILE A 1 115 ? 7.403 0.556 -2.526 1.00 97.62 115 ILE A N 1
ATOM 911 C CA . ILE A 1 115 ? 6.283 1.502 -2.543 1.00 97.62 115 ILE A CA 1
ATOM 912 C C . ILE A 1 115 ? 6.353 2.360 -1.275 1.00 97.62 115 ILE A C 1
ATOM 914 O O . ILE A 1 115 ? 5.564 2.206 -0.343 1.00 97.62 115 ILE A O 1
ATOM 918 N N . ASN A 1 116 ? 7.348 3.238 -1.209 1.00 96.81 116 ASN A N 1
ATOM 919 C CA . ASN A 1 116 ? 7.518 4.170 -0.099 1.00 96.81 116 ASN A CA 1
ATOM 920 C C . ASN A 1 116 ? 6.986 5.565 -0.464 1.00 96.81 116 ASN A C 1
ATOM 922 O O . ASN A 1 116 ? 7.093 5.997 -1.607 1.00 96.81 116 ASN A O 1
ATOM 926 N N . SER A 1 117 ? 6.364 6.258 0.487 1.00 96.56 117 SER A N 1
ATOM 927 C CA . SER A 1 117 ? 5.888 7.644 0.341 1.00 96.56 117 SER A CA 1
ATOM 928 C C . SER A 1 117 ? 5.005 7.898 -0.891 1.00 96.56 117 SER A C 1
ATOM 930 O O . SER A 1 117 ? 4.944 9.005 -1.420 1.00 96.56 117 SER A O 1
ATOM 932 N N . CYS A 1 118 ? 4.267 6.882 -1.351 1.00 96.50 118 CYS A N 1
ATOM 933 C CA . CYS A 1 118 ? 3.308 7.005 -2.451 1.00 96.50 118 CYS A CA 1
ATOM 934 C C . CYS A 1 118 ? 1.974 7.555 -1.924 1.00 96.50 118 CYS A C 1
ATOM 936 O O . CYS A 1 118 ? 0.950 6.867 -1.920 1.00 96.50 118 CYS A O 1
ATOM 938 N N . CYS A 1 119 ? 1.970 8.799 -1.441 1.00 93.56 119 CYS A N 1
ATOM 939 C CA . CYS A 1 119 ? 0.829 9.411 -0.747 1.00 93.56 119 CYS A CA 1
ATOM 940 C C . CYS A 1 119 ? -0.460 9.462 -1.588 1.00 93.56 119 CYS A C 1
ATOM 942 O O . CYS A 1 119 ? -1.565 9.472 -1.038 1.00 93.56 119 CYS A O 1
ATOM 944 N N . ALA A 1 120 ? -0.327 9.483 -2.918 1.00 94.19 120 ALA A N 1
ATOM 945 C CA . ALA A 1 120 ? -1.445 9.479 -3.856 1.00 94.19 120 ALA A CA 1
ATOM 946 C C . ALA A 1 120 ? -1.999 8.071 -4.149 1.00 94.19 120 ALA A C 1
ATOM 948 O O . ALA A 1 120 ? -3.106 7.963 -4.690 1.00 94.19 120 ALA A O 1
ATOM 949 N N . LEU A 1 121 ? -1.268 7.002 -3.808 1.00 96.88 121 LEU A N 1
ATOM 950 C CA . LEU A 1 121 ? -1.618 5.630 -4.162 1.00 96.88 121 LEU A CA 1
ATOM 951 C C . LEU A 1 121 ? -2.840 5.159 -3.391 1.00 96.88 121 LEU A C 1
ATOM 953 O O . LEU A 1 121 ? -2.804 4.971 -2.181 1.00 96.88 121 LEU A O 1
ATOM 957 N N . GLN A 1 122 ? -3.922 4.894 -4.122 1.00 94.12 122 GLN A N 1
ATOM 958 C CA . GLN A 1 122 ? -5.179 4.421 -3.543 1.00 94.12 122 GLN A CA 1
ATOM 959 C C . GLN A 1 122 ? -5.412 2.929 -3.782 1.00 94.12 122 GLN A C 1
ATOM 961 O O . GLN A 1 122 ? -6.129 2.289 -3.004 1.00 94.12 122 GLN A O 1
ATOM 966 N N . ARG A 1 123 ? -4.892 2.386 -4.894 1.00 94.31 123 ARG A N 1
ATOM 967 C CA . ARG A 1 123 ? -5.156 1.012 -5.353 1.00 94.31 123 ARG A CA 1
ATOM 968 C C . ARG A 1 123 ? -3.927 0.389 -6.007 1.00 94.31 123 ARG A C 1
ATOM 970 O O . ARG A 1 123 ? -3.388 0.949 -6.959 1.00 94.31 123 ARG A O 1
ATOM 977 N N . ILE A 1 124 ? -3.576 -0.813 -5.571 1.00 97.25 124 ILE A N 1
ATOM 978 C CA . ILE A 1 124 ? -2.545 -1.647 -6.186 1.00 97.25 124 ILE A CA 1
ATOM 979 C C . ILE A 1 124 ? -2.981 -3.115 -6.192 1.00 97.25 124 ILE A C 1
ATOM 981 O O . ILE A 1 124 ? -3.596 -3.593 -5.235 1.00 97.25 124 ILE A O 1
ATOM 985 N N . ASP A 1 125 ? -2.663 -3.825 -7.272 1.00 95.38 125 ASP A N 1
ATOM 986 C CA . ASP A 1 125 ? -2.875 -5.267 -7.376 1.00 95.38 125 ASP A CA 1
ATOM 987 C C . ASP A 1 125 ? -1.816 -6.028 -6.566 1.00 95.38 125 ASP A C 1
ATOM 989 O O . ASP A 1 125 ? -0.682 -6.200 -7.003 1.00 95.38 125 ASP A O 1
ATOM 993 N N . LEU A 1 126 ? -2.205 -6.512 -5.384 1.00 97.88 126 LEU A N 1
ATOM 994 C CA . LEU A 1 126 ? -1.362 -7.344 -4.514 1.00 97.88 126 LEU A CA 1
ATOM 995 C C . LEU A 1 126 ? -1.882 -8.783 -4.395 1.00 97.88 126 LEU A C 1
ATOM 997 O O . LEU A 1 126 ? -1.411 -9.536 -3.548 1.00 97.88 126 LEU A O 1
ATOM 1001 N N . GLU A 1 127 ? -2.858 -9.186 -5.222 1.00 97.81 127 GLU A N 1
ATOM 1002 C CA . GLU A 1 127 ? -3.547 -10.478 -5.063 1.00 97.81 127 GLU A CA 1
ATOM 1003 C C . GLU A 1 127 ? -2.606 -11.685 -5.198 1.00 97.81 127 GLU A C 1
ATOM 1005 O O . GLU A 1 127 ? -2.831 -12.701 -4.536 1.00 97.81 127 GLU A O 1
ATOM 1010 N N . MET A 1 128 ? -1.569 -11.556 -6.031 1.00 98.19 128 MET A N 1
ATOM 1011 C CA . MET A 1 128 ? -0.628 -12.623 -6.389 1.00 98.19 128 MET A CA 1
ATOM 1012 C C . MET A 1 128 ? 0.752 -12.477 -5.741 1.00 98.19 128 MET A C 1
ATOM 1014 O O . MET A 1 128 ? 1.624 -13.295 -6.020 1.00 98.19 128 MET A O 1
ATOM 1018 N N . VAL A 1 129 ? 0.949 -11.472 -4.882 1.00 98.56 129 VAL A N 1
ATOM 1019 C CA . VAL A 1 129 ? 2.231 -11.267 -4.199 1.00 98.56 129 VAL A CA 1
ATOM 1020 C C . VAL A 1 129 ? 2.499 -12.452 -3.274 1.00 98.56 129 VAL A C 1
ATOM 1022 O O . VAL A 1 129 ? 1.619 -12.871 -2.528 1.00 98.56 129 VAL A O 1
ATOM 1025 N N . GLU A 1 130 ? 3.695 -13.012 -3.370 1.00 98.38 130 GLU A N 1
ATOM 1026 C CA . GLU A 1 130 ? 4.187 -14.163 -2.611 1.00 98.38 130 GLU A CA 1
ATOM 1027 C C . GLU A 1 130 ? 5.218 -13.711 -1.562 1.00 98.38 130 GLU A C 1
ATOM 1029 O O . GLU A 1 130 ? 5.269 -14.287 -0.479 1.00 98.38 130 GLU A O 1
ATOM 1034 N N . ASP A 1 131 ? 5.986 -12.655 -1.865 1.00 98.25 131 ASP A N 1
ATOM 1035 C CA . ASP A 1 131 ? 7.091 -12.143 -1.048 1.00 98.25 131 ASP A CA 1
ATOM 1036 C C . ASP A 1 131 ? 7.011 -10.614 -0.891 1.00 98.25 131 ASP A C 1
ATOM 1038 O O . ASP A 1 131 ? 6.865 -9.877 -1.873 1.00 98.25 131 ASP A O 1
ATOM 1042 N N . MET A 1 132 ? 7.125 -10.140 0.349 1.00 98.38 132 MET A N 1
ATOM 1043 C CA . MET A 1 132 ? 7.280 -8.725 0.681 1.00 98.38 132 MET A CA 1
ATOM 1044 C C . MET A 1 132 ? 8.399 -8.592 1.706 1.00 98.38 132 MET A C 1
ATOM 1046 O O . MET A 1 132 ? 8.322 -9.172 2.786 1.00 98.38 132 MET A O 1
ATOM 1050 N N . GLN A 1 133 ? 9.412 -7.802 1.372 1.00 97.44 133 GLN A N 1
ATOM 1051 C CA . GLN A 1 133 ? 10.518 -7.490 2.271 1.00 97.44 133 GLN A CA 1
ATOM 1052 C C . GLN A 1 133 ? 10.138 -6.412 3.299 1.00 97.44 133 GLN A C 1
ATOM 1054 O O . GLN A 1 133 ? 9.081 -5.775 3.202 1.00 97.44 133 GLN A O 1
ATOM 1059 N N . GLN A 1 134 ? 11.022 -6.179 4.267 1.00 95.12 134 GLN A N 1
ATOM 1060 C CA . GLN A 1 134 ? 10.881 -5.110 5.254 1.00 95.12 134 GLN A CA 1
ATOM 1061 C C . GLN A 1 134 ? 10.650 -3.752 4.571 1.00 95.12 134 GLN A C 1
ATOM 1063 O O . GLN A 1 134 ? 11.276 -3.432 3.560 1.00 95.12 134 GLN A O 1
ATOM 1068 N N . HIS A 1 135 ? 9.708 -2.975 5.099 1.00 96.25 135 HIS A N 1
ATOM 1069 C CA . HIS A 1 135 ? 9.288 -1.668 4.595 1.00 96.25 135 HIS A CA 1
ATOM 1070 C C . HIS A 1 135 ? 8.876 -1.644 3.117 1.00 96.25 135 HIS A C 1
ATOM 1072 O O . HIS A 1 135 ? 8.956 -0.598 2.471 1.00 96.25 135 HIS A O 1
ATOM 1078 N N . SER A 1 136 ? 8.435 -2.773 2.551 1.00 98.00 136 SER A N 1
ATOM 1079 C CA . SER A 1 136 ? 8.014 -2.850 1.144 1.00 98.00 136 SER A CA 1
ATOM 1080 C C . SER A 1 136 ? 6.964 -1.805 0.781 1.00 98.00 136 SER A C 1
ATOM 1082 O O . SER A 1 136 ? 6.988 -1.266 -0.325 1.00 98.00 136 SER A O 1
ATOM 1084 N N . ILE A 1 137 ? 6.038 -1.533 1.706 1.00 98.19 137 ILE A N 1
ATOM 1085 C CA . ILE A 1 137 ? 5.045 -0.469 1.574 1.00 98.19 137 ILE A CA 1
ATOM 1086 C C . ILE A 1 137 ? 5.151 0.441 2.792 1.00 98.19 137 ILE A C 1
ATOM 1088 O O . ILE A 1 137 ? 4.874 0.018 3.913 1.00 98.19 137 ILE A O 1
ATOM 1092 N N . ALA A 1 138 ? 5.523 1.696 2.581 1.00 97.25 138 ALA A N 1
ATOM 1093 C CA . ALA A 1 138 ? 5.701 2.651 3.664 1.00 97.25 138 ALA A CA 1
ATOM 1094 C C . ALA A 1 138 ? 5.054 3.998 3.332 1.00 97.25 138 ALA A C 1
ATOM 1096 O O . ALA A 1 138 ? 4.996 4.387 2.167 1.00 97.25 138 ALA A O 1
ATOM 1097 N N . ASN A 1 139 ? 4.543 4.704 4.345 1.00 96.75 139 ASN A N 1
ATOM 1098 C CA . ASN A 1 139 ? 3.998 6.062 4.206 1.00 96.75 139 ASN A CA 1
ATOM 1099 C C . ASN A 1 139 ? 2.892 6.188 3.128 1.00 96.75 139 ASN A C 1
ATOM 1101 O O . ASN A 1 139 ? 2.860 7.141 2.350 1.00 96.75 139 ASN A O 1
ATOM 1105 N N . CYS A 1 140 ? 1.986 5.205 3.043 1.00 96.94 140 CYS A N 1
ATOM 1106 C CA . CYS A 1 140 ? 0.941 5.134 2.009 1.00 96.94 140 CYS A CA 1
ATOM 1107 C C . CYS A 1 140 ? -0.487 5.221 2.578 1.00 96.94 140 CYS A C 1
ATOM 1109 O O . CYS A 1 140 ? -0.754 4.801 3.705 1.00 96.94 140 CYS A O 1
ATOM 1111 N N . LYS A 1 141 ? -1.440 5.696 1.760 1.00 96.12 141 LYS A N 1
ATOM 1112 C CA . LYS A 1 141 ? -2.879 5.780 2.096 1.00 96.12 141 LYS A CA 1
ATOM 1113 C C . LYS A 1 141 ? -3.728 4.869 1.202 1.00 96.12 141 LYS A C 1
ATOM 1115 O O . LYS A 1 141 ? -4.372 5.310 0.250 1.00 96.12 141 LYS A O 1
ATOM 1120 N N . LEU A 1 142 ? -3.748 3.576 1.515 1.00 96.38 142 LEU A N 1
ATOM 1121 C CA . LEU A 1 142 ? -4.364 2.549 0.674 1.00 96.38 142 LEU A CA 1
ATOM 1122 C C . LEU A 1 142 ? -5.826 2.284 1.053 1.00 96.38 142 LEU A C 1
ATOM 1124 O O . LEU A 1 142 ? -6.167 2.007 2.200 1.00 96.38 142 LEU A O 1
ATOM 1128 N N . LYS A 1 143 ? -6.723 2.258 0.061 1.00 94.38 143 LYS A N 1
ATOM 1129 C CA . LYS A 1 143 ? -8.137 1.911 0.308 1.00 94.38 143 LYS A CA 1
ATOM 1130 C C . LYS A 1 143 ? -8.332 0.416 0.542 1.00 94.38 143 LYS A C 1
ATOM 1132 O O . LYS A 1 143 ? -9.201 -0.006 1.302 1.00 94.38 143 LYS A O 1
ATOM 1137 N N . ARG A 1 144 ? -7.568 -0.416 -0.161 1.00 94.81 144 ARG A N 1
ATOM 1138 C CA . ARG A 1 144 ? -7.728 -1.866 -0.085 1.00 94.81 144 ARG A CA 1
ATOM 1139 C C . ARG A 1 144 ? -6.432 -2.583 -0.402 1.00 94.81 144 ARG A C 1
ATOM 1141 O O . ARG A 1 144 ? -5.847 -2.351 -1.454 1.00 94.81 144 ARG A O 1
ATOM 1148 N N . ILE A 1 145 ? -6.084 -3.528 0.456 1.00 97.44 145 ILE A N 1
ATOM 1149 C CA . ILE A 1 145 ? -5.106 -4.576 0.202 1.00 97.44 145 ILE A CA 1
ATOM 1150 C C . ILE A 1 145 ? -5.843 -5.907 0.223 1.00 97.44 145 ILE A C 1
ATOM 1152 O O . ILE A 1 145 ? -6.607 -6.208 1.143 1.00 97.44 145 ILE A O 1
ATOM 1156 N N . LYS A 1 146 ? -5.626 -6.706 -0.816 1.00 97.44 146 LYS A N 1
ATOM 1157 C CA . LYS A 1 146 ? -6.097 -8.083 -0.878 1.00 97.44 146 LYS A CA 1
ATOM 1158 C C . LYS A 1 146 ? -4.985 -8.954 -1.427 1.00 97.44 146 LYS A C 1
ATOM 1160 O O . LYS A 1 146 ? -4.474 -8.666 -2.502 1.00 97.44 146 LYS A O 1
ATOM 1165 N N . ASN A 1 147 ? -4.676 -10.030 -0.720 1.00 98.50 147 ASN A N 1
ATOM 1166 C CA . ASN A 1 147 ? -3.663 -10.997 -1.106 1.00 98.50 147 ASN A CA 1
ATOM 1167 C C . ASN A 1 147 ? -4.189 -12.431 -0.924 1.00 98.50 147 ASN A C 1
ATOM 1169 O O . ASN A 1 147 ? -4.915 -12.724 0.033 1.00 98.50 147 ASN A O 1
ATOM 1173 N N . ARG A 1 148 ? -3.861 -13.319 -1.871 1.00 98.25 148 ARG A N 1
ATOM 1174 C CA . ARG A 1 148 ? -4.312 -14.721 -1.879 1.00 98.25 148 ARG A CA 1
ATOM 1175 C C . ARG A 1 148 ? -3.170 -15.740 -1.899 1.00 98.25 148 ARG A C 1
ATOM 1177 O O . ARG A 1 148 ? -3.441 -16.912 -2.143 1.00 98.25 148 ARG A O 1
ATOM 1184 N N . LYS A 1 149 ? -1.919 -15.304 -1.752 1.00 98.38 149 LYS A N 1
ATOM 1185 C CA . LYS A 1 149 ? -0.736 -16.139 -2.006 1.00 98.38 149 LYS A CA 1
ATOM 1186 C C . LYS A 1 149 ? 0.303 -16.102 -0.892 1.00 98.38 149 LYS A C 1
ATOM 1188 O O . LYS A 1 149 ? 0.980 -17.102 -0.698 1.00 98.38 149 LYS A O 1
ATOM 1193 N N . MET A 1 150 ? 0.409 -15.010 -0.141 1.00 98.31 150 MET A N 1
ATOM 1194 C CA . MET A 1 150 ? 1.319 -14.930 0.997 1.00 98.31 150 MET A CA 1
ATOM 1195 C C . MET A 1 150 ? 0.888 -15.889 2.101 1.00 98.31 150 MET A C 1
ATOM 1197 O O . MET A 1 150 ? -0.283 -15.933 2.482 1.00 98.31 150 MET A O 1
ATOM 1201 N N . HIS A 1 151 ? 1.869 -16.603 2.644 1.00 98.38 151 HIS A N 1
ATOM 1202 C CA . HIS A 1 151 ? 1.695 -17.518 3.772 1.00 98.38 151 HIS A CA 1
ATOM 1203 C C . HIS A 1 151 ? 2.235 -16.950 5.088 1.00 98.38 151 HIS A C 1
ATOM 1205 O O . HIS A 1 151 ? 1.782 -17.353 6.164 1.00 98.38 151 HIS A O 1
ATOM 1211 N N . GLN A 1 152 ? 3.154 -15.985 5.005 1.00 98.31 152 GLN A N 1
ATOM 1212 C CA . GLN A 1 152 ? 3.769 -15.322 6.146 1.00 98.31 152 GLN A CA 1
ATOM 1213 C C . GLN A 1 152 ? 3.863 -13.812 5.912 1.00 98.31 152 GLN A C 1
ATOM 1215 O O . GLN A 1 152 ? 4.102 -13.383 4.787 1.00 98.31 152 GLN A O 1
ATOM 1220 N N . LEU A 1 153 ? 3.698 -13.025 6.978 1.00 98.25 153 LEU A N 1
ATOM 1221 C CA . LEU A 1 153 ? 4.062 -11.605 7.008 1.00 98.25 153 LEU A CA 1
ATOM 1222 C C . LEU A 1 153 ? 5.221 -11.416 7.988 1.00 98.25 153 LEU A C 1
ATOM 1224 O O . LEU A 1 153 ? 5.087 -11.733 9.170 1.00 98.25 153 LEU A O 1
ATOM 1228 N N . GLN A 1 154 ? 6.352 -10.949 7.467 1.00 96.62 154 GLN A N 1
ATOM 1229 C CA . GLN A 1 154 ? 7.563 -10.669 8.238 1.00 96.62 154 GLN A CA 1
ATOM 1230 C C . GLN A 1 154 ? 7.464 -9.315 8.953 1.00 96.62 154 GLN A C 1
ATOM 1232 O O . GLN A 1 154 ? 6.526 -8.545 8.722 1.00 96.62 154 GLN A O 1
ATOM 1237 N N . GLN A 1 155 ? 8.432 -9.035 9.818 1.00 94.88 155 GLN A N 1
ATOM 1238 C CA . GLN A 1 155 ? 8.595 -7.775 10.523 1.00 94.88 155 GLN A CA 1
ATOM 1239 C C . GLN A 1 155 ? 8.536 -6.589 9.559 1.00 94.88 155 GLN A C 1
ATOM 1241 O O . GLN A 1 155 ? 9.166 -6.585 8.501 1.00 94.88 155 GLN A O 1
ATOM 1246 N N . GLU A 1 156 ? 7.763 -5.574 9.953 1.00 95.25 156 GLU A N 1
ATOM 1247 C CA . GLU A 1 156 ? 7.720 -4.253 9.324 1.00 95.25 156 GLU A CA 1
ATOM 1248 C C . GLU A 1 156 ? 7.495 -4.259 7.807 1.00 95.25 156 GLU A C 1
ATOM 1250 O O . GLU A 1 156 ? 7.864 -3.313 7.118 1.00 95.25 156 GLU A O 1
ATOM 1255 N N . VAL A 1 157 ? 6.837 -5.285 7.263 1.00 97.69 157 VAL A N 1
ATOM 1256 C CA . VAL A 1 157 ? 6.474 -5.349 5.838 1.00 97.69 157 VAL A CA 1
ATOM 1257 C C . VAL A 1 157 ? 5.685 -4.109 5.396 1.00 97.69 157 VAL A C 1
ATOM 1259 O O . VAL A 1 157 ? 5.823 -3.661 4.252 1.00 97.69 157 VAL A O 1
ATOM 1262 N N . MET A 1 158 ? 4.877 -3.541 6.301 1.00 98.00 158 MET A N 1
ATOM 1263 C CA . MET A 1 158 ? 4.228 -2.246 6.106 1.00 98.00 158 MET A CA 1
ATOM 1264 C C . MET A 1 158 ? 4.495 -1.293 7.273 1.00 98.00 158 MET A C 1
ATOM 1266 O O . MET A 1 158 ? 4.396 -1.685 8.439 1.00 98.00 158 MET A O 1
ATOM 1270 N N . THR A 1 159 ? 4.772 -0.023 6.966 1.00 96.62 159 THR A N 1
ATOM 1271 C CA . THR A 1 159 ? 5.110 0.991 7.982 1.00 96.62 159 THR A CA 1
ATOM 1272 C C . THR A 1 159 ? 4.412 2.326 7.719 1.00 96.62 159 THR A C 1
ATOM 1274 O O . THR A 1 159 ? 4.299 2.740 6.567 1.00 96.62 159 THR A O 1
ATOM 1277 N N . HIS A 1 160 ? 3.929 3.017 8.755 1.00 96.44 160 HIS A N 1
ATOM 1278 C CA . HIS A 1 160 ? 3.313 4.353 8.638 1.00 96.44 160 HIS A CA 1
ATOM 1279 C C . HIS A 1 160 ? 2.182 4.434 7.592 1.00 96.44 160 HIS A C 1
ATOM 1281 O O . HIS A 1 160 ? 2.014 5.435 6.895 1.00 96.44 160 HIS A O 1
ATOM 1287 N N . CYS A 1 161 ? 1.409 3.357 7.431 1.00 97.31 161 CYS A N 1
ATOM 1288 C CA . CYS A 1 161 ? 0.349 3.289 6.428 1.00 97.31 161 CYS A CA 1
ATOM 1289 C C . CYS A 1 161 ? -1.039 3.518 7.033 1.00 97.31 161 CYS A C 1
ATOM 1291 O O . CYS A 1 161 ? -1.350 3.045 8.124 1.00 97.31 161 CYS A O 1
ATOM 1293 N N . GLN A 1 162 ? -1.916 4.168 6.269 1.00 96.44 162 GLN A N 1
ATOM 1294 C CA . GLN A 1 162 ? -3.349 4.241 6.554 1.00 96.44 162 GLN A CA 1
ATOM 1295 C C . GLN A 1 162 ? -4.083 3.330 5.575 1.00 96.44 162 GLN A C 1
ATOM 1297 O O . GLN A 1 162 ? -4.073 3.575 4.367 1.00 96.44 162 GLN A O 1
ATOM 1302 N N . ILE A 1 163 ? -4.685 2.254 6.081 1.00 96.81 163 ILE A N 1
ATOM 1303 C CA . ILE A 1 163 ? -5.249 1.187 5.253 1.00 96.81 163 ILE A CA 1
ATOM 1304 C C . ILE A 1 163 ? -6.698 0.938 5.656 1.00 96.81 163 ILE A C 1
ATOM 1306 O O . ILE A 1 163 ? -6.980 0.487 6.760 1.00 96.81 163 ILE A O 1
ATOM 1310 N N . GLN A 1 164 ? -7.645 1.185 4.755 1.00 94.94 164 GLN A N 1
ATOM 1311 C CA . GLN A 1 164 ? -9.058 1.008 5.105 1.00 94.94 164 GLN A CA 1
ATOM 1312 C C . GLN A 1 164 ? -9.429 -0.481 5.214 1.00 94.94 164 GLN A C 1
ATOM 1314 O O . GLN A 1 164 ? -10.016 -0.907 6.201 1.00 94.94 164 GLN A O 1
ATOM 1319 N N . ASN A 1 165 ? -9.076 -1.301 4.220 1.00 95.62 165 ASN A N 1
ATOM 1320 C CA . ASN A 1 165 ? -9.398 -2.730 4.223 1.00 95.62 165 ASN A CA 1
ATOM 1321 C C . ASN A 1 165 ? -8.173 -3.571 3.882 1.00 95.62 165 ASN A C 1
ATOM 1323 O O . ASN A 1 165 ? -7.581 -3.395 2.818 1.00 95.62 165 ASN A O 1
ATOM 1327 N N . MET A 1 166 ? -7.837 -4.531 4.736 1.00 98.00 166 MET A N 1
ATOM 1328 C CA . MET A 1 166 ? -6.707 -5.432 4.553 1.00 98.00 166 MET A CA 1
ATOM 1329 C C . MET A 1 166 ? -7.159 -6.886 4.697 1.00 98.00 166 MET A C 1
ATOM 1331 O O . MET A 1 166 ? -7.639 -7.295 5.751 1.00 98.00 166 MET A O 1
ATOM 1335 N N . LEU A 1 167 ? -6.999 -7.673 3.632 1.00 98.25 167 LEU A N 1
ATOM 1336 C CA . LEU A 1 167 ? -7.397 -9.079 3.581 1.00 98.25 167 LEU A CA 1
ATOM 1337 C C . LEU A 1 167 ? -6.254 -9.955 3.062 1.00 98.25 167 LEU A C 1
ATOM 1339 O O . LEU A 1 167 ? -5.903 -9.861 1.886 1.00 98.25 167 LEU A O 1
ATOM 1343 N N . PHE A 1 168 ? -5.757 -10.871 3.892 1.00 98.50 168 PHE A N 1
ATOM 1344 C CA . PHE A 1 168 ? -4.849 -11.935 3.453 1.00 98.50 168 PHE A CA 1
ATOM 1345 C C . PHE A 1 168 ? -5.494 -13.299 3.677 1.00 98.50 168 PHE A C 1
ATOM 1347 O O . PHE A 1 168 ? -5.686 -13.726 4.812 1.00 98.50 168 PHE A O 1
ATOM 1354 N N . LEU A 1 169 ? -5.837 -13.995 2.591 1.00 98.31 169 LEU A N 1
ATOM 1355 C CA . LEU A 1 169 ? -6.596 -15.250 2.674 1.00 98.31 169 LEU A CA 1
ATOM 1356 C C . LEU A 1 169 ? -5.768 -16.439 3.175 1.00 98.31 169 LEU A C 1
ATOM 1358 O O . LEU A 1 169 ? -6.325 -17.339 3.799 1.00 98.31 169 LEU A O 1
ATOM 1362 N N . GLU A 1 170 ? -4.465 -16.443 2.895 1.00 98.38 170 GLU A N 1
ATOM 1363 C CA . GLU A 1 170 ? -3.594 -17.615 3.062 1.00 98.38 170 GLU A CA 1
ATOM 1364 C C . GLU A 1 170 ? -2.502 -17.444 4.130 1.00 98.38 170 GLU A C 1
ATOM 1366 O O . GLU A 1 170 ? -1.741 -18.379 4.382 1.00 98.38 170 GLU A O 1
ATOM 1371 N N . VAL A 1 171 ? -2.447 -16.282 4.791 1.00 98.69 171 VAL A N 1
ATOM 1372 C CA . VAL A 1 171 ? -1.450 -15.999 5.831 1.00 98.69 171 VAL A CA 1
ATOM 1373 C C . VAL A 1 171 ? -1.754 -16.824 7.080 1.00 98.69 171 VAL A C 1
ATOM 1375 O O . VAL A 1 171 ? -2.792 -16.647 7.721 1.00 98.69 171 VAL A O 1
ATOM 1378 N N . ALA A 1 172 ? -0.824 -17.715 7.424 1.00 98.56 172 ALA A N 1
ATOM 1379 C CA . ALA A 1 172 ? -0.894 -18.589 8.592 1.00 98.56 172 ALA A CA 1
ATOM 1380 C C . ALA A 1 172 ? -0.021 -18.091 9.754 1.00 98.56 172 ALA A C 1
ATOM 1382 O O . ALA A 1 172 ? -0.359 -18.326 10.919 1.00 98.56 172 ALA A O 1
ATOM 1383 N N . THR A 1 173 ? 1.056 -17.367 9.442 1.00 98.56 173 THR A N 1
ATOM 1384 C CA . THR A 1 173 ? 2.040 -16.879 10.415 1.00 98.56 173 THR A CA 1
ATOM 1385 C C . THR A 1 173 ? 2.303 -15.392 10.212 1.00 98.56 173 THR A C 1
ATOM 1387 O O . THR A 1 173 ? 2.476 -14.947 9.081 1.00 98.56 173 THR A O 1
ATOM 1390 N N . VAL A 1 174 ? 2.377 -14.622 11.293 1.00 98.31 174 VAL A N 1
ATOM 1391 C CA . VAL A 1 174 ? 2.837 -13.226 11.242 1.00 98.31 174 VAL A CA 1
ATOM 1392 C C . VAL A 1 174 ? 3.867 -12.963 12.327 1.00 98.31 174 VAL A C 1
ATOM 1394 O O . VAL A 1 174 ? 3.798 -13.554 13.404 1.00 98.31 174 VAL A O 1
ATOM 1397 N N . GLU A 1 175 ? 4.802 -12.066 12.062 1.00 97.00 175 GLU A N 1
ATOM 1398 C CA . GLU A 1 175 ? 5.611 -11.437 13.105 1.00 97.00 175 GLU A CA 1
ATOM 1399 C C . GLU A 1 175 ? 4.818 -10.299 13.744 1.00 97.00 175 GLU A C 1
ATOM 1401 O O . GLU A 1 175 ? 4.061 -9.609 13.067 1.00 97.00 175 GLU A O 1
ATOM 1406 N N . HIS A 1 176 ? 4.929 -10.130 15.060 1.00 95.00 176 HIS A N 1
ATOM 1407 C CA . HIS A 1 176 ? 4.029 -9.256 15.823 1.00 95.00 176 HIS A CA 1
ATOM 1408 C C . HIS A 1 176 ? 4.016 -7.784 15.363 1.00 95.00 176 HIS A C 1
ATOM 1410 O O . HIS A 1 176 ? 3.000 -7.111 15.516 1.00 95.00 176 HIS A O 1
ATOM 1416 N N . ASN A 1 177 ? 5.104 -7.303 14.760 1.00 94.31 177 ASN A N 1
ATOM 1417 C CA . ASN A 1 177 ? 5.281 -5.945 14.246 1.00 94.31 177 ASN A CA 1
ATOM 1418 C C . ASN A 1 177 ? 5.269 -5.869 12.705 1.00 94.31 177 ASN A C 1
ATOM 1420 O O . ASN A 1 177 ? 5.829 -4.941 12.124 1.00 94.31 177 ASN A O 1
ATOM 1424 N N . PHE A 1 178 ? 4.621 -6.817 12.015 1.00 97.38 178 PHE A N 1
ATOM 1425 C CA . PHE A 1 178 ? 4.472 -6.778 10.549 1.00 97.38 178 PHE A CA 1
ATOM 1426 C C . PHE A 1 178 ? 3.786 -5.499 10.029 1.00 97.38 178 PHE A C 1
ATOM 1428 O O . PHE A 1 178 ? 4.014 -5.077 8.893 1.00 97.38 178 PHE A O 1
ATOM 1435 N N . LEU A 1 179 ? 2.949 -4.885 10.874 1.00 97.00 179 LEU A N 1
ATOM 1436 C CA . LEU A 1 179 ? 2.411 -3.539 10.717 1.00 97.00 179 LEU A CA 1
ATOM 1437 C C . LEU A 1 179 ? 3.038 -2.659 11.788 1.00 97.00 179 LEU A C 1
ATOM 1439 O O . LEU A 1 179 ? 2.726 -2.832 12.965 1.00 97.00 179 LEU A O 1
ATOM 1443 N N . ASN A 1 180 ? 3.861 -1.697 11.395 1.00 94.88 180 ASN A N 1
ATOM 1444 C CA . ASN A 1 180 ? 4.482 -0.779 12.343 1.00 94.88 180 ASN A CA 1
ATOM 1445 C C . ASN A 1 180 ? 3.990 0.656 12.115 1.00 94.88 180 ASN A C 1
ATOM 1447 O O . ASN A 1 180 ? 4.066 1.167 11.000 1.00 94.88 180 ASN A O 1
ATOM 1451 N N . PHE A 1 181 ? 3.448 1.299 13.150 1.00 95.31 181 PHE A N 1
ATOM 1452 C CA . PHE A 1 181 ? 2.812 2.622 13.056 1.00 95.31 181 PHE A CA 1
ATOM 1453 C C . PHE A 1 181 ? 1.708 2.719 11.983 1.00 95.31 181 PHE A C 1
ATOM 1455 O O . PHE A 1 181 ? 1.531 3.756 11.344 1.00 95.31 181 PHE A O 1
ATOM 1462 N N . CYS A 1 182 ? 0.978 1.631 11.738 1.00 96.50 182 CYS A N 1
ATOM 1463 C CA . CYS A 1 182 ? -0.096 1.602 10.746 1.00 96.50 182 CYS A CA 1
ATOM 1464 C C . CYS A 1 182 ? -1.468 1.752 11.407 1.00 96.50 182 CYS A C 1
ATOM 1466 O O . CYS A 1 182 ? -1.719 1.183 12.466 1.00 96.50 182 CYS A O 1
ATOM 1468 N N . THR A 1 183 ? -2.399 2.408 10.718 1.00 96.62 183 THR A N 1
ATOM 1469 C CA . THR A 1 183 ? -3.820 2.414 11.085 1.00 96.62 183 THR A CA 1
ATOM 1470 C C . THR A 1 183 ? -4.599 1.584 10.076 1.00 96.62 183 THR A C 1
ATOM 1472 O O . THR A 1 183 ? -4.653 1.933 8.895 1.00 96.62 183 THR A O 1
ATOM 1475 N N . VAL A 1 184 ? -5.220 0.496 10.533 1.00 96.69 184 VAL A N 1
ATOM 1476 C CA . VAL A 1 184 ? -6.019 -0.412 9.706 1.00 96.69 184 VAL A CA 1
ATOM 1477 C C . VAL A 1 184 ? -7.478 -0.414 10.164 1.00 96.69 184 VAL A C 1
ATOM 1479 O O . VAL A 1 184 ? -7.796 -0.865 11.264 1.00 96.69 184 VAL A O 1
ATOM 1482 N N . SER A 1 185 ? -8.399 0.071 9.328 1.00 95.62 185 SER A N 1
ATOM 1483 C CA . SER A 1 185 ? -9.825 0.121 9.705 1.00 95.62 185 SER A CA 1
ATOM 1484 C C . SER A 1 185 ? -10.479 -1.255 9.724 1.00 95.62 185 SER A C 1
ATOM 1486 O O . SER A 1 185 ? -11.437 -1.453 10.458 1.00 95.62 185 SER A O 1
ATOM 1488 N N . ASN A 1 186 ? -9.989 -2.208 8.930 1.00 95.75 186 ASN A N 1
ATOM 1489 C CA . ASN A 1 186 ? -10.485 -3.577 8.935 1.00 95.75 186 ASN A CA 1
ATOM 1490 C C . ASN A 1 186 ? -9.398 -4.563 8.484 1.00 95.75 186 ASN A C 1
ATOM 1492 O O . ASN A 1 186 ? -9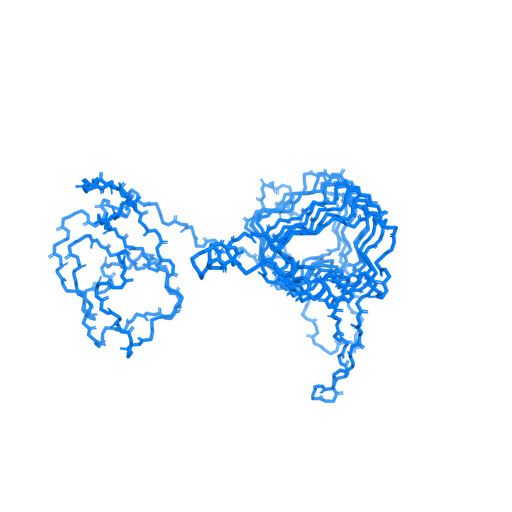.040 -4.609 7.303 1.00 95.75 186 ASN A O 1
ATOM 1496 N N . LEU A 1 187 ? -8.882 -5.351 9.424 1.00 97.81 187 LEU A N 1
ATOM 1497 C CA . LEU A 1 187 ? -7.865 -6.377 9.226 1.00 97.81 187 LEU A CA 1
ATOM 1498 C C . LEU A 1 187 ? -8.489 -7.774 9.269 1.00 97.81 187 LEU A C 1
ATOM 1500 O O . LEU A 1 187 ? -9.157 -8.157 10.231 1.00 97.81 187 LEU A O 1
ATOM 1504 N N . SER A 1 188 ? -8.218 -8.554 8.227 1.00 98.19 188 SER A N 1
ATOM 1505 C CA . SER A 1 188 ? -8.802 -9.869 8.011 1.00 98.19 188 SER A CA 1
ATOM 1506 C C . SER A 1 188 ? -7.728 -10.896 7.652 1.00 98.19 188 SER A C 1
ATOM 1508 O O . SER A 1 188 ? -7.130 -10.835 6.575 1.00 98.19 188 SER A O 1
ATOM 1510 N N . LEU A 1 189 ? -7.497 -11.851 8.559 1.00 98.44 189 LEU A N 1
ATOM 1511 C CA . LEU A 1 189 ? -6.508 -12.932 8.422 1.00 98.44 189 LEU A CA 1
ATOM 1512 C C . LEU A 1 189 ? -7.163 -14.278 8.796 1.00 98.44 189 LEU A C 1
ATOM 1514 O O . LEU A 1 189 ? -6.863 -14.838 9.855 1.00 98.44 189 LEU A O 1
ATOM 1518 N N . PRO A 1 190 ? -8.108 -14.798 7.988 1.00 98.25 190 PRO A N 1
ATOM 1519 C CA . PRO A 1 190 ? -8.952 -15.936 8.366 1.00 98.25 190 PRO A CA 1
ATOM 1520 C C . PRO A 1 190 ? -8.173 -17.222 8.675 1.00 98.25 190 PRO A C 1
ATOM 1522 O O . PRO A 1 190 ? -8.630 -18.030 9.485 1.00 98.25 190 PRO A O 1
ATOM 1525 N N . LYS A 1 191 ? -7.002 -17.417 8.056 1.00 98.50 191 LYS A N 1
ATOM 1526 C CA . LYS A 1 191 ? -6.149 -18.596 8.264 1.00 98.50 191 LYS A CA 1
ATOM 1527 C C . LYS A 1 191 ? -5.034 -18.389 9.287 1.00 98.50 191 LYS A C 1
ATOM 1529 O O . LYS A 1 191 ? -4.228 -19.297 9.457 1.00 98.50 191 LYS A O 1
ATOM 1534 N N . LEU A 1 192 ? -5.014 -17.270 10.016 1.00 98.62 192 LEU A N 1
ATOM 1535 C CA . LEU A 1 192 ? -3.982 -17.015 11.018 1.00 98.62 192 LEU A CA 1
ATOM 1536 C C . LEU A 1 192 ? -3.978 -18.105 12.102 1.00 98.62 192 LEU A C 1
ATOM 1538 O O . LEU A 1 192 ? -5.023 -18.463 12.667 1.00 98.62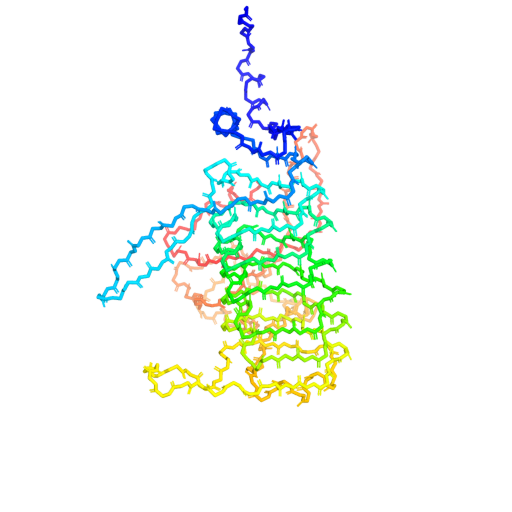 192 LEU A O 1
ATOM 1542 N N . GLN A 1 193 ? -2.790 -18.633 12.384 1.00 98.38 193 GLN A N 1
ATOM 1543 C CA . GLN A 1 193 ? -2.546 -19.679 13.378 1.00 98.38 193 GLN A CA 1
ATOM 1544 C C . GLN A 1 193 ? -1.497 -19.257 14.404 1.00 98.38 193 GLN A C 1
ATOM 1546 O O . GLN A 1 193 ? -1.674 -19.548 15.585 1.00 98.38 193 GLN A O 1
ATOM 1551 N N . LYS A 1 194 ? -0.430 -18.576 13.970 1.00 98.25 194 LYS A N 1
ATOM 1552 C CA . LYS A 1 194 ? 0.734 -18.273 14.808 1.00 98.25 194 LYS A CA 1
ATOM 1553 C C . LYS A 1 194 ? 1.140 -16.805 14.709 1.00 98.25 194 LYS A C 1
ATOM 1555 O O . LYS A 1 194 ? 1.188 -16.242 13.618 1.00 98.25 194 LYS A O 1
ATOM 1560 N N . VAL A 1 195 ? 1.493 -16.225 15.854 1.00 97.94 195 VAL A N 1
ATOM 1561 C CA . VAL A 1 195 ? 2.165 -14.925 15.950 1.00 97.94 195 VAL A CA 1
ATOM 1562 C C . VAL A 1 195 ? 3.553 -15.156 16.536 1.00 97.94 195 VAL A C 1
ATOM 1564 O O . VAL A 1 195 ? 3.689 -15.812 17.568 1.00 97.94 195 VAL A O 1
ATOM 1567 N N . ILE A 1 196 ? 4.585 -14.675 15.851 1.00 97.25 196 ILE A N 1
ATOM 1568 C CA . ILE A 1 196 ? 5.979 -14.764 16.281 1.00 97.25 196 ILE A CA 1
ATOM 1569 C C . ILE A 1 196 ? 6.343 -13.448 16.971 1.00 97.25 196 ILE A C 1
ATOM 1571 O O . ILE A 1 196 ? 6.268 -12.376 16.366 1.00 97.25 196 ILE A O 1
ATOM 1575 N N . LYS A 1 197 ? 6.731 -13.530 18.247 1.00 94.69 197 LYS A N 1
ATOM 1576 C CA . LYS A 1 197 ? 7.347 -12.411 18.967 1.00 94.69 197 LYS A CA 1
ATOM 1577 C C . LYS A 1 197 ? 8.802 -12.335 18.518 1.00 94.69 197 LYS A C 1
ATOM 1579 O O . LYS A 1 197 ? 9.518 -13.326 18.624 1.00 94.69 197 LYS A O 1
ATOM 1584 N N . VAL A 1 198 ? 9.193 -11.198 17.958 1.00 89.69 198 VAL A N 1
ATOM 1585 C CA . VAL A 1 198 ? 10.570 -10.954 17.523 1.00 89.69 198 VAL A CA 1
ATOM 1586 C C . VAL A 1 198 ? 11.266 -10.263 18.683 1.00 89.69 198 VAL A C 1
ATOM 1588 O O . VAL A 1 198 ? 10.795 -9.227 19.150 1.00 89.69 198 VAL A O 1
ATOM 1591 N N . GLU A 1 199 ? 12.333 -10.870 19.192 1.00 86.06 199 GLU A N 1
ATOM 1592 C CA . GLU A 1 199 ? 13.161 -10.258 20.226 1.00 86.06 199 GLU A CA 1
ATOM 1593 C C . GLU A 1 199 ? 13.987 -9.146 19.580 1.00 86.06 199 GLU A C 1
ATOM 1595 O O . GLU A 1 199 ? 14.799 -9.393 18.689 1.00 86.06 199 GLU A O 1
ATOM 1600 N N . VAL A 1 200 ? 13.739 -7.906 19.995 1.00 75.88 200 VAL A N 1
ATOM 1601 C CA . VAL A 1 200 ? 14.549 -6.764 19.573 1.00 75.88 200 VAL A CA 1
ATOM 1602 C C . VAL A 1 200 ? 15.893 -6.881 20.285 1.00 75.88 200 VAL A C 1
ATOM 1604 O O . VAL A 1 200 ? 15.930 -6.959 21.514 1.00 75.88 200 VAL A O 1
ATOM 1607 N N . SER A 1 201 ? 16.991 -6.933 19.530 1.00 76.06 201 SER A N 1
ATOM 1608 C CA . SER A 1 201 ? 18.327 -6.984 20.120 1.00 76.06 201 SER A CA 1
ATOM 1609 C C . SER A 1 201 ? 18.594 -5.709 20.928 1.00 76.06 201 SER A C 1
ATOM 1611 O O . SER A 1 201 ? 18.253 -4.602 20.514 1.00 76.06 201 SER A O 1
ATOM 1613 N N . GLU A 1 202 ? 19.217 -5.856 22.098 1.00 65.62 202 GLU A N 1
ATOM 1614 C CA . GLU A 1 202 ? 19.418 -4.778 23.085 1.00 65.62 202 GLU A CA 1
ATOM 1615 C C . GLU A 1 202 ? 20.239 -3.578 22.564 1.00 65.62 202 GLU A C 1
ATOM 1617 O O . GLU A 1 202 ? 20.316 -2.544 23.224 1.00 65.62 202 GLU A O 1
ATOM 1622 N N . CYS A 1 203 ? 20.833 -3.678 21.370 1.00 56.81 203 CYS A N 1
ATOM 1623 C CA . CYS A 1 203 ? 21.648 -2.625 20.765 1.00 56.81 203 CYS A CA 1
ATOM 1624 C C . CYS A 1 203 ? 20.855 -1.518 20.050 1.00 56.81 203 CYS A C 1
ATOM 1626 O O . CYS A 1 203 ? 21.448 -0.494 19.717 1.00 56.81 203 CYS A O 1
ATOM 1628 N N . SER A 1 204 ? 19.547 -1.667 19.814 1.00 57.50 204 SER A N 1
ATOM 1629 C CA . SER A 1 204 ? 18.723 -0.574 19.280 1.00 57.50 204 SER A CA 1
ATOM 1630 C C . SER A 1 204 ? 18.071 0.194 20.428 1.00 57.50 204 SER A C 1
ATOM 1632 O O . SER A 1 204 ? 17.042 -0.213 20.972 1.00 57.50 204 SER A O 1
ATOM 1634 N N . VAL A 1 205 ? 18.709 1.298 20.816 1.00 50.66 205 VAL A N 1
ATOM 1635 C CA . VAL A 1 205 ? 18.278 2.214 21.877 1.00 50.66 205 VAL A CA 1
ATOM 1636 C C . VAL A 1 205 ? 16.789 2.556 21.704 1.00 50.66 205 VAL A C 1
ATOM 1638 O O . VAL A 1 205 ? 16.389 3.213 20.748 1.00 50.66 205 VAL A O 1
ATOM 1641 N N . SER A 1 206 ? 15.962 2.115 22.657 1.00 46.38 206 SER A N 1
ATOM 1642 C CA . SER A 1 206 ? 14.570 2.548 22.901 1.00 46.38 206 SER A CA 1
ATOM 1643 C C . SER A 1 206 ? 13.460 2.192 21.894 1.00 46.38 206 SER A C 1
ATOM 1645 O O . SER A 1 206 ? 12.385 2.789 21.952 1.00 46.38 206 SER A O 1
ATOM 1647 N N . VAL A 1 207 ? 13.631 1.190 21.025 1.00 51.75 207 VAL A N 1
ATOM 1648 C CA . VAL A 1 207 ? 12.533 0.792 20.121 1.00 51.75 207 VAL A CA 1
ATOM 1649 C C . VAL A 1 207 ? 11.422 0.069 20.898 1.00 51.75 207 VAL A C 1
ATOM 1651 O O . VAL A 1 207 ? 11.629 -0.950 21.557 1.00 51.75 207 VAL A O 1
ATOM 1654 N N . VAL A 1 208 ? 10.236 0.670 20.842 1.00 54.94 208 VAL A N 1
ATOM 1655 C CA . VAL A 1 208 ? 9.001 0.316 21.546 1.00 54.94 208 VAL A CA 1
ATOM 1656 C C . VAL A 1 208 ? 8.659 -1.173 21.374 1.00 54.94 208 VAL A C 1
ATOM 1658 O O . VAL A 1 208 ? 8.573 -1.677 20.260 1.00 54.94 208 VAL A O 1
ATOM 1661 N N . LYS A 1 209 ? 8.425 -1.877 22.494 1.00 59.78 209 LYS A N 1
ATOM 1662 C CA . LYS A 1 209 ? 8.083 -3.320 22.557 1.00 59.78 209 LYS A CA 1
ATOM 1663 C C . LYS A 1 209 ? 6.732 -3.683 21.919 1.00 59.78 209 LYS A C 1
ATOM 1665 O O . LYS A 1 209 ? 6.368 -4.855 21.868 1.00 59.78 209 LYS A O 1
ATOM 1670 N N . THR A 1 210 ? 5.965 -2.692 21.490 1.00 66.75 210 THR A N 1
ATOM 1671 C CA . THR A 1 210 ? 4.621 -2.836 20.941 1.00 66.75 210 THR A CA 1
ATOM 1672 C C . THR A 1 210 ? 4.569 -2.138 19.598 1.00 66.75 210 THR A C 1
ATOM 1674 O O . THR A 1 210 ? 5.101 -1.039 19.440 1.00 66.75 210 THR A O 1
ATOM 1677 N N . SER A 1 211 ? 3.922 -2.766 18.616 1.00 74.62 211 SER A N 1
ATOM 1678 C CA . SER A 1 211 ? 3.618 -2.054 17.385 1.00 74.62 211 SER A CA 1
ATOM 1679 C C . SER A 1 211 ? 2.690 -0.898 17.759 1.00 74.62 211 SER A C 1
ATOM 1681 O O . SER A 1 211 ? 1.623 -1.125 18.323 1.00 74.62 211 SER A O 1
ATOM 1683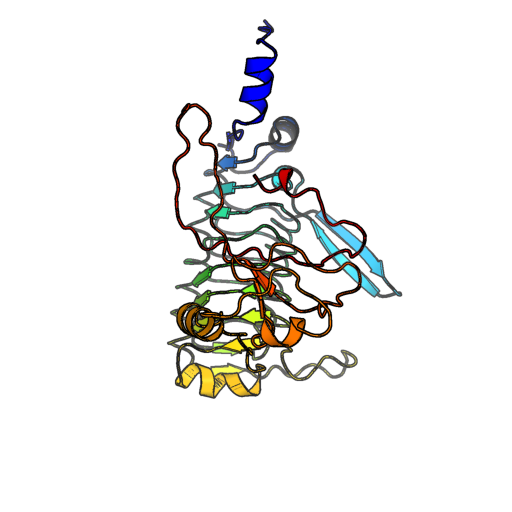 N N . ASN A 1 212 ? 3.084 0.346 17.489 1.00 87.19 212 ASN A N 1
ATOM 1684 C CA . ASN A 1 212 ? 2.227 1.523 17.703 1.00 87.19 212 ASN A CA 1
ATOM 1685 C C . ASN A 1 212 ? 1.143 1.606 16.610 1.00 87.19 212 ASN A C 1
ATOM 1687 O O . ASN A 1 212 ? 0.872 2.659 16.032 1.00 87.19 212 ASN A O 1
ATOM 1691 N N . SER A 1 213 ? 0.602 0.449 16.241 1.00 94.44 213 SER A N 1
ATOM 1692 C CA . SER A 1 213 ? -0.354 0.257 15.169 1.00 94.44 213 SER A CA 1
ATOM 1693 C C . SER A 1 213 ? -1.745 0.094 15.754 1.00 94.44 213 SER A C 1
ATOM 1695 O O . SER A 1 213 ? -1.947 -0.575 16.767 1.00 94.44 213 SER A O 1
ATOM 1697 N N . LYS A 1 214 ? -2.723 0.657 15.054 1.00 95.75 214 LYS A N 1
ATOM 1698 C CA . LYS A 1 214 ? -4.141 0.596 15.397 1.00 95.75 214 LYS A CA 1
ATOM 1699 C C . LYS A 1 214 ? -4.850 -0.311 14.411 1.00 95.75 214 LYS A C 1
ATOM 1701 O O . LYS A 1 214 ? -4.721 -0.110 13.203 1.00 95.75 214 LYS A O 1
ATOM 1706 N N . ALA A 1 215 ? -5.612 -1.292 14.885 1.00 95.94 215 ALA A N 1
ATOM 1707 C CA . ALA A 1 215 ? -6.369 -2.166 13.991 1.00 95.94 215 ALA A CA 1
ATOM 1708 C C . ALA A 1 215 ? -7.720 -2.597 14.566 1.00 95.94 215 ALA A C 1
ATOM 1710 O O . ALA A 1 215 ? -7.829 -2.947 15.738 1.00 95.94 215 ALA A O 1
ATOM 1711 N N . ASN A 1 216 ? -8.732 -2.657 13.698 1.00 94.75 216 ASN A N 1
ATOM 1712 C CA . ASN A 1 216 ? -9.955 -3.417 13.957 1.00 94.75 216 ASN A CA 1
ATOM 1713 C C . ASN A 1 216 ? -9.905 -4.741 13.201 1.00 94.75 216 ASN A C 1
ATOM 1715 O O . ASN A 1 216 ? -9.366 -4.818 12.099 1.00 94.75 216 ASN A O 1
ATOM 1719 N N . PHE A 1 217 ? -10.482 -5.788 13.782 1.00 96.06 217 PHE A N 1
ATOM 1720 C CA . PHE A 1 217 ? -10.359 -7.154 13.276 1.00 96.06 217 PHE A CA 1
ATOM 1721 C C . PHE A 1 217 ? -11.711 -7.690 12.811 1.00 96.06 217 PHE A C 1
ATOM 1723 O O . PHE A 1 217 ? -12.672 -7.670 13.578 1.00 96.06 217 PHE A O 1
ATOM 1730 N N . SER A 1 218 ? -11.776 -8.251 11.599 1.00 93.88 218 SER A N 1
ATOM 1731 C CA . SER A 1 218 ? -13.022 -8.854 11.099 1.00 93.88 218 SER A CA 1
ATOM 1732 C C . SER A 1 218 ? -13.377 -10.168 11.804 1.00 93.88 218 SER A C 1
ATOM 1734 O O . SER A 1 218 ? -14.544 -10.543 11.853 1.00 93.88 218 SER A O 1
ATOM 1736 N N . GLN A 1 219 ? -12.381 -10.920 12.292 1.00 96.81 219 GLN A N 1
ATOM 1737 C CA . GLN A 1 219 ? -12.583 -12.231 12.919 1.00 96.81 219 GLN A CA 1
ATOM 1738 C C . GLN A 1 219 ? -12.189 -12.231 14.395 1.00 96.81 219 GLN A C 1
ATOM 1740 O O . GLN A 1 219 ? -11.084 -11.821 14.754 1.00 96.81 219 GLN A O 1
ATOM 1745 N N . ALA A 1 220 ? -13.033 -12.831 15.241 1.00 97.06 220 ALA A N 1
ATOM 1746 C CA . ALA A 1 220 ? -12.770 -12.982 16.674 1.00 97.06 220 ALA A CA 1
ATOM 1747 C C . ALA A 1 220 ? -11.482 -13.773 16.969 1.00 97.06 220 ALA A C 1
ATOM 1749 O O . ALA A 1 220 ? -10.736 -13.422 17.881 1.00 97.06 220 ALA A O 1
ATOM 1750 N N . LYS A 1 221 ? -11.181 -14.812 16.174 1.00 97.69 221 LYS A N 1
ATOM 1751 C CA . LYS A 1 221 ? -9.938 -15.593 16.306 1.00 97.69 221 LYS A CA 1
ATOM 1752 C C . LYS A 1 221 ? -8.702 -14.725 16.050 1.00 97.69 221 LYS A C 1
ATOM 1754 O O . LYS A 1 221 ? -7.773 -14.742 16.850 1.00 97.69 221 LYS A O 1
ATOM 1759 N N . THR A 1 222 ? -8.706 -13.967 14.953 1.00 97.50 222 THR A N 1
ATOM 1760 C CA . THR A 1 222 ? -7.618 -13.047 14.596 1.00 97.50 222 THR A CA 1
ATOM 1761 C C . THR A 1 222 ? -7.453 -11.969 15.664 1.00 97.50 222 THR A C 1
ATOM 1763 O O . THR A 1 222 ? -6.334 -11.747 16.115 1.00 97.50 222 THR A O 1
ATOM 1766 N N . LYS A 1 223 ? -8.563 -11.392 16.152 1.00 97.06 223 LYS A N 1
ATOM 1767 C CA . LYS A 1 223 ? -8.567 -10.452 17.282 1.00 97.06 223 LYS A CA 1
ATOM 1768 C C . LYS A 1 223 ? -7.897 -11.053 18.516 1.00 97.06 223 LYS A C 1
ATOM 1770 O O . LYS A 1 223 ? -6.956 -10.469 19.030 1.00 97.06 223 LYS A O 1
ATOM 1775 N N . LYS A 1 224 ? -8.311 -12.248 18.949 1.00 97.69 224 LYS A N 1
ATOM 1776 C CA . LYS A 1 224 ? -7.741 -12.922 20.128 1.00 97.69 224 LYS A CA 1
ATOM 1777 C C . LYS A 1 224 ? -6.222 -13.116 20.025 1.00 97.69 224 LYS A C 1
ATOM 1779 O O . LYS A 1 224 ? -5.543 -13.008 21.038 1.00 97.69 224 LYS A O 1
ATOM 1784 N N . LEU A 1 225 ? -5.706 -13.414 18.830 1.00 97.62 225 LEU A N 1
ATOM 1785 C CA . LEU A 1 225 ? -4.273 -13.632 18.599 1.00 97.62 225 LEU A CA 1
ATOM 1786 C C . LEU A 1 225 ? -3.458 -12.335 18.529 1.00 97.62 225 LEU A C 1
ATOM 1788 O O . LEU A 1 225 ? -2.283 -12.360 18.876 1.00 97.62 225 LEU A O 1
ATOM 1792 N N . LEU A 1 226 ? -4.048 -11.238 18.044 1.00 96.94 226 LEU A N 1
ATOM 1793 C CA . LEU A 1 226 ? -3.310 -10.010 17.733 1.00 96.94 226 LEU A CA 1
ATOM 1794 C C . LEU A 1 226 ? -3.596 -8.833 18.667 1.00 96.94 226 LEU A C 1
ATOM 1796 O O . LEU A 1 226 ? -2.799 -7.905 18.702 1.00 96.94 226 LEU A O 1
ATOM 1800 N N . GLN A 1 227 ? -4.683 -8.851 19.439 1.00 95.94 227 GLN A N 1
ATOM 1801 C CA . GLN A 1 227 ? -5.116 -7.699 20.240 1.00 95.94 227 GLN A CA 1
ATOM 1802 C C . GLN A 1 227 ? -4.093 -7.219 21.281 1.00 95.94 227 GLN A C 1
ATOM 1804 O O . GLN A 1 227 ? -4.182 -6.079 21.705 1.00 95.94 227 GLN A O 1
ATOM 1809 N N . GLU A 1 228 ? -3.137 -8.055 21.707 1.00 95.25 228 GLU A N 1
ATOM 1810 C CA . GLU A 1 228 ? -2.081 -7.622 22.638 1.00 95.25 228 GLU A CA 1
ATOM 1811 C C . GLU A 1 228 ? -0.984 -6.775 21.971 1.00 95.25 228 GLU A C 1
ATOM 1813 O O . GLU A 1 228 ? -0.214 -6.124 22.669 1.00 95.25 228 GLU A O 1
ATOM 1818 N N . PHE A 1 229 ? -0.904 -6.776 20.635 1.00 94.88 229 PHE A N 1
ATOM 1819 C CA . PHE A 1 229 ? 0.126 -6.061 19.870 1.00 94.88 229 PHE A CA 1
ATOM 1820 C C . PHE A 1 229 ? -0.388 -4.803 19.174 1.00 94.88 229 PHE A C 1
ATOM 1822 O O . PHE A 1 229 ? 0.424 -4.044 18.652 1.00 94.88 229 PHE A O 1
ATOM 1829 N N . PHE A 1 230 ? -1.707 -4.615 19.128 1.00 94.69 230 PHE A N 1
ATOM 1830 C CA . PHE A 1 230 ? -2.360 -3.507 18.442 1.00 94.69 230 PHE A CA 1
ATOM 1831 C C . PHE A 1 230 ? -3.179 -2.701 19.433 1.00 94.69 230 PHE A C 1
ATOM 1833 O O . PHE A 1 230 ? -3.946 -3.256 20.220 1.00 94.69 230 PHE A O 1
ATOM 1840 N N . GLU A 1 231 ? -3.082 -1.386 19.323 1.00 90.69 231 GLU A N 1
ATOM 1841 C CA . GLU A 1 231 ? -4.040 -0.506 19.965 1.00 90.69 231 GLU A CA 1
ATOM 1842 C C . GLU A 1 231 ? -5.415 -0.681 19.301 1.00 90.69 231 GLU A C 1
ATOM 1844 O O . GLU A 1 231 ? -5.502 -0.910 18.081 1.00 90.69 231 GLU A O 1
ATOM 1849 N N . PRO A 1 232 ? -6.513 -0.580 20.071 1.00 84.62 232 PRO A N 1
ATOM 1850 C CA . PRO A 1 232 ? -7.829 -0.495 19.469 1.00 84.62 232 PRO A CA 1
ATOM 1851 C C . PRO A 1 232 ? -7.831 0.694 18.512 1.00 84.62 232 PRO A C 1
ATOM 1853 O O . PRO A 1 232 ? -7.469 1.816 18.873 1.00 84.62 232 PRO A O 1
ATOM 1856 N N . ASN A 1 233 ? -8.219 0.445 17.263 1.00 81.44 233 ASN A N 1
ATOM 1857 C CA . ASN A 1 233 ? -8.531 1.549 16.382 1.00 81.44 233 ASN A CA 1
ATOM 1858 C C . ASN A 1 233 ? -9.859 2.101 16.883 1.00 81.44 233 ASN A C 1
ATOM 1860 O O . ASN A 1 233 ? -10.910 1.521 16.605 1.00 81.44 233 ASN A O 1
ATOM 1864 N N . GLU A 1 234 ? -9.793 3.180 17.662 1.00 78.00 234 GLU A N 1
ATOM 1865 C CA . GLU A 1 234 ? -10.924 4.065 17.904 1.00 78.00 234 GLU A CA 1
ATOM 1866 C C . GLU A 1 234 ? -11.347 4.602 16.536 1.00 78.00 234 GLU A C 1
ATOM 1868 O O . GLU A 1 234 ? -10.968 5.687 16.098 1.00 78.00 234 GLU A O 1
ATOM 1873 N N . CYS A 1 235 ? -12.070 3.765 15.791 1.00 59.06 235 CYS A N 1
ATOM 1874 C CA . CYS A 1 235 ? -12.849 4.215 14.673 1.00 59.06 235 CYS A CA 1
ATOM 1875 C C . CYS A 1 235 ? -13.783 5.230 15.300 1.00 59.06 235 CYS A C 1
ATOM 1877 O O . CYS A 1 235 ? -14.703 4.868 16.029 1.00 59.06 235 CYS A O 1
ATOM 1879 N N . VAL A 1 236 ? -13.500 6.502 15.043 1.00 59.66 236 VAL A N 1
ATOM 1880 C CA . VAL A 1 236 ? -14.535 7.514 15.059 1.00 59.66 236 VAL A CA 1
ATOM 1881 C C . VAL A 1 236 ? -15.542 6.988 14.045 1.00 59.66 236 VAL A C 1
ATOM 1883 O O . VAL A 1 236 ? -15.302 7.077 12.841 1.00 59.66 236 VAL A O 1
ATOM 1886 N N . GLU A 1 237 ? -16.559 6.271 14.524 1.00 61.06 237 GLU A N 1
ATOM 1887 C CA . GLU A 1 237 ? -17.650 5.825 13.674 1.00 61.06 237 GLU A CA 1
ATOM 1888 C C . GLU A 1 237 ? -18.169 7.080 12.977 1.00 61.06 237 GLU A C 1
ATOM 1890 O O . GLU A 1 237 ? -18.342 8.127 13.618 1.00 61.06 237 GLU A O 1
ATOM 1895 N N . ASP A 1 238 ? -18.322 7.003 11.650 1.00 64.81 238 ASP A N 1
ATOM 1896 C CA . ASP A 1 238 ? -19.054 8.043 10.941 1.00 64.81 238 ASP A CA 1
ATOM 1897 C C . ASP A 1 238 ? -20.402 8.153 11.662 1.00 64.81 238 ASP A C 1
ATOM 1899 O O . ASP A 1 238 ? -21.044 7.122 11.903 1.00 64.81 238 ASP A O 1
ATOM 1903 N N . PRO A 1 239 ? -20.794 9.354 12.102 1.00 68.69 239 PRO A N 1
ATOM 1904 C CA . PRO A 1 239 ? -21.961 9.493 12.939 1.00 68.69 239 PRO A CA 1
ATOM 1905 C C . PRO A 1 239 ? -23.167 9.012 12.136 1.00 68.69 239 PRO A C 1
ATOM 1907 O O . PRO A 1 239 ? -23.253 9.262 10.930 1.00 68.69 239 PRO A O 1
ATOM 1910 N N . ASP A 1 240 ? -24.081 8.294 12.790 1.00 80.50 240 ASP A N 1
ATOM 1911 C CA . ASP A 1 240 ? -25.335 7.881 12.167 1.00 80.50 240 ASP A CA 1
ATOM 1912 C C . ASP A 1 240 ? -26.073 9.146 11.709 1.00 80.50 240 ASP A C 1
ATOM 1914 O O . ASP A 1 240 ? -26.642 9.882 12.517 1.00 80.50 240 ASP A O 1
ATOM 1918 N N . LEU A 1 241 ? -26.000 9.431 10.404 1.00 78.31 241 LEU A N 1
ATOM 1919 C CA . LEU A 1 241 ? -26.485 10.681 9.825 1.00 78.31 241 LEU A CA 1
ATOM 1920 C C . LEU A 1 241 ? -27.983 10.872 10.070 1.00 78.31 241 LEU A C 1
ATOM 1922 O O . LEU A 1 241 ? -28.430 12.012 10.146 1.00 78.31 241 LEU A O 1
ATOM 1926 N N . GLU A 1 242 ? -28.751 9.791 10.226 1.00 79.25 242 GLU A N 1
ATOM 1927 C CA . GLU A 1 242 ? -30.174 9.879 10.554 1.00 79.25 242 GLU A CA 1
ATOM 1928 C C . GLU A 1 242 ? -30.387 10.240 12.027 1.00 79.25 242 GLU A C 1
ATOM 1930 O O . GLU A 1 242 ? -31.204 11.111 12.321 1.00 79.25 242 GLU A O 1
ATOM 1935 N N . GLN A 1 243 ? -29.618 9.664 12.959 1.00 81.00 243 GLN A N 1
ATOM 1936 C CA . GLN A 1 243 ? -29.666 10.090 14.367 1.00 81.00 243 GLN A CA 1
ATOM 1937 C C . GLN A 1 243 ? -29.243 11.545 14.531 1.00 81.00 243 GLN A C 1
ATOM 1939 O O . GLN A 1 243 ? -29.921 12.312 15.211 1.00 81.00 243 GLN A O 1
ATOM 1944 N N . VAL A 1 244 ? -28.162 11.933 13.861 1.00 80.06 244 VAL A N 1
ATOM 1945 C CA . VAL A 1 244 ? -27.701 13.319 13.794 1.00 80.06 244 VAL A CA 1
ATOM 1946 C C . VAL A 1 244 ? -28.798 14.223 13.244 1.00 80.06 244 VAL A C 1
ATOM 1948 O O . VAL A 1 244 ? -29.108 15.257 13.832 1.00 80.06 244 VAL A O 1
ATOM 1951 N N . ARG A 1 245 ? -29.423 13.836 12.126 1.00 79.62 245 ARG A N 1
ATOM 1952 C CA . ARG A 1 245 ? -30.496 14.615 11.505 1.00 79.62 245 ARG A CA 1
ATOM 1953 C C . ARG A 1 245 ? -31.685 14.772 12.446 1.00 79.62 245 ARG A C 1
ATOM 1955 O O . ARG A 1 245 ? -32.263 15.851 12.487 1.00 79.62 245 ARG A O 1
ATOM 1962 N N . LEU A 1 246 ? -32.043 13.726 13.191 1.00 84.00 246 LEU A N 1
ATOM 1963 C CA . LEU A 1 246 ? -33.111 13.765 14.190 1.00 84.00 246 LEU A CA 1
ATOM 1964 C C . LEU A 1 246 ? -32.760 14.673 15.374 1.00 84.00 246 LEU A C 1
ATOM 1966 O O . LEU A 1 246 ? -33.628 15.413 15.826 1.00 84.00 246 LEU A O 1
ATOM 1970 N N . GLN A 1 247 ? -31.510 14.660 15.845 1.00 81.06 247 GLN A N 1
ATOM 1971 C CA . GLN A 1 247 ? -31.041 15.547 16.918 1.00 81.06 247 GLN A CA 1
ATOM 1972 C C . GLN A 1 247 ? -31.035 17.019 16.493 1.00 81.06 247 GLN A C 1
ATOM 1974 O O . GLN A 1 247 ? -31.432 17.884 17.269 1.00 81.06 247 GLN A O 1
ATOM 1979 N N . LEU A 1 248 ? -30.645 17.297 15.248 1.00 80.75 248 LEU A N 1
ATOM 1980 C CA . LEU A 1 248 ? -30.636 18.649 14.686 1.00 80.75 248 LEU A CA 1
ATOM 1981 C C . LEU A 1 248 ? -32.025 19.113 14.217 1.00 80.75 248 LEU A C 1
ATOM 1983 O O . LEU A 1 248 ? -32.217 20.291 13.901 1.00 80.75 248 LEU A O 1
ATOM 1987 N N . HIS A 1 249 ? -33.017 18.217 14.155 1.00 80.81 249 HIS A N 1
ATOM 1988 C CA . HIS A 1 249 ? -34.349 18.562 13.675 1.00 80.81 249 HIS A CA 1
ATOM 1989 C C . HIS A 1 249 ? -35.050 19.514 14.652 1.00 80.81 249 HIS A C 1
ATOM 1991 O O . HIS A 1 249 ? -35.478 19.125 15.734 1.00 80.81 249 HIS A O 1
ATOM 1997 N N . GLY A 1 250 ? -35.198 20.776 14.245 1.00 80.38 250 GLY A N 1
ATOM 1998 C CA . GLY A 1 250 ? -35.878 21.812 15.028 1.00 80.38 250 GLY A CA 1
ATOM 1999 C C . GLY A 1 250 ? -34.950 22.876 15.609 1.00 80.38 250 GLY A C 1
ATOM 2000 O O . GLY A 1 250 ? -35.448 23.922 16.028 1.00 80.38 250 GLY A O 1
ATOM 2001 N N . GLN A 1 251 ? -33.628 22.681 15.558 1.00 83.00 251 GLN A N 1
ATOM 2002 C CA . GLN A 1 251 ? -32.690 23.763 15.837 1.00 83.00 251 GLN A CA 1
ATOM 2003 C C . GLN A 1 251 ? -32.727 24.769 14.682 1.00 83.00 251 GLN A C 1
ATOM 2005 O O . GLN A 1 251 ? -32.458 24.438 13.528 1.00 83.00 251 GLN A O 1
ATOM 2010 N N . LYS A 1 252 ? -33.134 26.002 14.989 1.00 84.25 252 LYS A N 1
ATOM 2011 C CA . LYS A 1 252 ? -33.158 27.126 14.048 1.00 84.25 252 LYS A CA 1
ATOM 2012 C C . LYS A 1 252 ? -32.138 28.149 14.503 1.00 84.25 252 LYS A C 1
ATOM 2014 O O . LYS A 1 252 ? -32.485 29.143 15.134 1.00 84.25 252 LYS A O 1
ATOM 20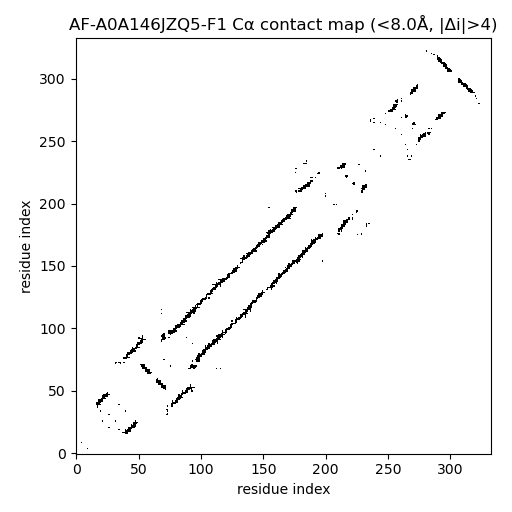19 N N . THR A 1 253 ? -30.888 27.878 14.178 1.00 87.12 253 THR A N 1
ATOM 2020 C CA . THR A 1 253 ? -29.792 28.797 14.456 1.00 87.12 253 THR A CA 1
ATOM 2021 C C . THR A 1 253 ? -29.245 29.280 13.129 1.00 87.12 253 THR A C 1
ATOM 2023 O O . THR A 1 253 ? -28.824 28.465 12.312 1.00 87.12 253 THR A O 1
ATOM 2026 N N . GLU A 1 254 ? -29.293 30.594 12.909 1.00 91.94 254 GLU A N 1
ATOM 2027 C CA . GLU A 1 254 ? -28.757 31.228 11.699 1.00 91.94 254 GLU A CA 1
ATOM 2028 C C . GLU A 1 254 ? -27.253 31.508 11.802 1.00 91.94 254 GLU A C 1
ATOM 2030 O O . GLU A 1 254 ? -26.545 31.485 10.794 1.00 91.94 254 GLU A O 1
ATOM 2035 N N . ILE A 1 255 ? -26.751 31.738 13.019 1.00 91.56 255 ILE A N 1
ATOM 2036 C CA . ILE A 1 255 ? -25.358 32.101 13.287 1.00 91.56 255 ILE A CA 1
ATOM 2037 C C . ILE A 1 255 ? -24.758 31.107 14.284 1.00 91.56 255 ILE A C 1
ATOM 2039 O O . ILE A 1 255 ? -25.215 31.023 15.423 1.00 91.56 255 ILE A O 1
ATOM 2043 N N . LEU A 1 256 ? -23.735 30.367 13.859 1.00 91.94 256 LEU A N 1
ATOM 2044 C CA . LEU A 1 256 ? -22.907 29.554 14.746 1.00 91.94 256 LEU A CA 1
ATOM 2045 C C . LEU A 1 256 ? -21.941 30.473 15.501 1.00 91.94 256 LEU A C 1
ATOM 2047 O O . LEU A 1 256 ? -21.194 31.220 14.866 1.00 91.94 256 LEU A O 1
ATOM 2051 N N . ASP A 1 257 ? -21.953 30.410 16.825 1.00 94.38 257 ASP A N 1
ATOM 2052 C CA . ASP A 1 257 ? -21.092 31.197 17.705 1.00 94.38 257 ASP A CA 1
ATOM 2053 C C . ASP A 1 257 ? -20.447 30.315 18.788 1.00 94.38 257 ASP A C 1
ATOM 2055 O O . ASP A 1 257 ? -20.673 29.104 18.868 1.00 94.38 257 ASP A O 1
ATOM 2059 N N . GLN A 1 258 ? -19.618 30.913 19.644 1.00 94.12 258 GLN A N 1
ATOM 2060 C CA . GLN A 1 258 ? -18.939 30.178 20.714 1.00 94.12 258 GLN A CA 1
ATOM 2061 C C . GLN A 1 258 ? -19.903 29.593 21.763 1.00 94.12 258 GLN A C 1
ATOM 2063 O O . GLN A 1 258 ? -19.543 28.635 22.450 1.00 94.12 258 GLN A O 1
ATOM 2068 N N . ASN A 1 259 ? -21.103 30.162 21.906 1.00 95.31 259 ASN A N 1
ATOM 2069 C CA . ASN A 1 259 ? -22.082 29.746 22.906 1.00 95.31 259 ASN A CA 1
ATOM 2070 C C . ASN A 1 259 ? -22.887 28.532 22.441 1.00 95.31 259 ASN A C 1
ATOM 2072 O O . ASN A 1 259 ? -23.289 27.728 23.277 1.00 95.31 259 ASN A O 1
ATOM 2076 N N . ASN A 1 260 ? -23.112 28.399 21.131 1.00 93.50 260 ASN A N 1
ATOM 2077 C CA . ASN A 1 260 ? -23.940 27.337 20.565 1.00 93.50 260 ASN A CA 1
ATOM 2078 C C . ASN A 1 260 ? -23.158 26.254 19.809 1.00 93.50 260 ASN A C 1
ATOM 2080 O O . ASN A 1 260 ? -23.731 25.207 19.523 1.00 93.50 260 ASN A O 1
ATOM 2084 N N . ILE A 1 261 ? -21.860 26.436 19.522 1.00 92.31 261 ILE A N 1
ATOM 2085 C CA . ILE A 1 261 ? -21.074 25.455 18.754 1.00 92.31 261 ILE A CA 1
ATOM 2086 C C . ILE A 1 261 ? -21.135 24.038 19.337 1.00 92.31 261 ILE A C 1
ATOM 2088 O O . ILE A 1 261 ? -21.206 23.074 18.581 1.00 92.31 261 ILE A O 1
ATOM 2092 N N . SER A 1 262 ? -21.163 23.896 20.664 1.00 91.50 262 SER A N 1
ATOM 2093 C CA . SER A 1 262 ? -21.245 22.595 21.339 1.00 91.50 262 SER A CA 1
ATOM 2094 C C . SER A 1 262 ? -22.556 21.849 21.075 1.00 91.50 262 SER A C 1
ATOM 2096 O O . SER A 1 262 ? -22.562 20.623 21.141 1.00 91.50 262 SER A O 1
ATOM 2098 N N . GLU A 1 263 ? -23.642 22.546 20.734 1.00 91.19 263 GLU A N 1
ATOM 2099 C CA . GLU A 1 263 ? -24.925 21.930 20.367 1.00 91.19 263 GLU A CA 1
ATOM 2100 C C . GLU A 1 263 ? -24.859 21.231 19.003 1.00 91.19 263 GLU A C 1
ATOM 2102 O O . GLU A 1 263 ? -25.611 20.296 18.742 1.00 91.19 263 GLU A O 1
ATOM 2107 N N . PHE A 1 264 ? -23.921 21.659 18.157 1.00 89.25 264 PHE A N 1
ATOM 2108 C CA . PHE A 1 264 ? -23.666 21.107 16.827 1.00 89.25 264 PHE A CA 1
ATOM 2109 C C . PHE A 1 264 ? -22.503 20.105 16.818 1.00 89.25 264 PHE A C 1
ATOM 2111 O O . PHE A 1 264 ? -22.120 19.602 15.757 1.00 89.25 264 PHE A O 1
ATOM 2118 N N . MET A 1 265 ? -21.924 19.817 17.987 1.00 87.00 265 MET A N 1
ATOM 2119 C CA . MET A 1 265 ? -20.817 18.881 18.150 1.00 87.00 265 MET A CA 1
ATOM 2120 C C . MET A 1 265 ? -21.323 17.472 18.461 1.00 87.00 265 MET A C 1
ATOM 2122 O O . MET A 1 265 ? -21.993 17.242 19.464 1.00 87.00 265 MET A O 1
ATOM 2126 N N . PHE A 1 266 ? -20.922 16.501 17.642 1.00 83.00 266 PHE A N 1
ATOM 2127 C CA . PHE A 1 266 ? -21.162 15.081 17.881 1.00 83.00 266 PHE A CA 1
ATOM 2128 C C . PHE A 1 266 ? -19.840 14.312 17.825 1.00 83.00 266 PHE A C 1
ATOM 2130 O O . PHE A 1 266 ? -19.277 14.085 16.753 1.00 83.00 266 PHE A O 1
ATOM 2137 N N . ASN A 1 267 ? -19.315 13.908 18.984 1.00 83.00 267 ASN A N 1
ATOM 2138 C CA . ASN A 1 267 ? -17.951 13.382 19.119 1.00 83.00 267 ASN A CA 1
ATOM 2139 C C . ASN A 1 267 ? -16.919 14.358 18.509 1.00 83.00 267 ASN A C 1
ATOM 2141 O O . ASN A 1 267 ? -16.803 15.494 18.958 1.00 83.00 267 ASN A O 1
ATOM 2145 N N . ASN A 1 268 ? -16.205 13.938 17.461 1.00 80.88 268 ASN A N 1
ATOM 2146 C CA . ASN A 1 268 ? -15.223 14.754 16.737 1.00 80.88 268 ASN A CA 1
ATOM 2147 C C . ASN A 1 268 ? -15.801 15.360 15.443 1.00 80.88 268 ASN A C 1
ATOM 2149 O O . ASN A 1 268 ? -15.058 15.637 14.499 1.00 80.88 268 ASN A O 1
ATOM 2153 N N . TRP A 1 269 ? -17.122 15.523 15.364 1.00 81.62 269 TRP A N 1
ATOM 2154 C CA . TRP A 1 269 ? -17.812 16.057 14.193 1.00 81.62 269 TRP A CA 1
ATOM 2155 C C . TRP A 1 269 ? -18.548 17.346 14.539 1.00 81.62 269 TRP A C 1
ATOM 2157 O O . TRP A 1 269 ? -19.255 17.391 15.539 1.00 81.62 269 TRP A O 1
ATOM 2167 N N . LEU A 1 270 ? -18.407 18.368 13.695 1.00 88.94 270 LEU A N 1
ATOM 2168 C CA . LEU A 1 270 ? -19.214 19.587 13.748 1.00 88.94 270 LEU A CA 1
ATOM 2169 C C . LEU A 1 270 ? -20.220 19.521 12.611 1.00 88.94 270 LEU A C 1
ATOM 2171 O O . LEU A 1 270 ? -19.840 19.508 11.438 1.00 88.94 270 LEU A O 1
ATOM 2175 N N . ILE A 1 271 ? -21.497 19.451 12.951 1.00 86.69 271 ILE A N 1
ATOM 2176 C CA . ILE A 1 271 ? -22.552 19.177 11.987 1.00 86.69 271 ILE A CA 1
ATOM 2177 C C . ILE A 1 271 ? -23.416 20.419 11.856 1.00 86.69 271 ILE A C 1
ATOM 2179 O O . ILE A 1 271 ? -24.139 20.792 12.772 1.00 86.69 271 ILE A O 1
ATOM 2183 N N . LEU A 1 272 ? -23.324 21.066 10.700 1.00 87.81 272 LEU A N 1
ATOM 2184 C CA . LEU A 1 272 ? -23.993 22.329 10.432 1.00 87.81 272 LEU A CA 1
ATOM 2185 C C . LEU A 1 272 ? -25.301 22.055 9.677 1.00 87.81 272 LEU A C 1
ATOM 2187 O O . LEU A 1 272 ? -25.241 21.588 8.531 1.00 87.81 272 LEU A O 1
ATOM 2191 N N . PRO A 1 273 ? -26.476 22.306 10.285 1.00 85.88 273 PRO A N 1
ATOM 2192 C CA . PRO A 1 273 ? -27.745 22.193 9.581 1.00 85.88 273 PRO A CA 1
ATOM 2193 C C . PRO A 1 273 ? -27.911 23.330 8.567 1.00 85.88 273 PRO A C 1
ATOM 2195 O O . PRO A 1 273 ? -27.263 24.371 8.664 1.00 85.88 273 PRO A O 1
ATOM 2198 N N . GLU A 1 274 ? -28.864 23.164 7.647 1.00 84.06 274 GLU A N 1
ATOM 2199 C CA . GLU A 1 274 ? -29.178 24.152 6.599 1.00 84.06 274 GLU A CA 1
ATOM 2200 C C . GLU A 1 274 ? -29.534 25.544 7.141 1.00 84.06 274 GLU A C 1
ATOM 2202 O O . GLU A 1 274 ? -29.454 26.527 6.407 1.00 84.06 274 GLU A O 1
ATOM 2207 N N . SER A 1 275 ? -29.957 25.640 8.405 1.00 86.25 275 SER A N 1
ATOM 2208 C CA . SER A 1 275 ? -30.288 26.923 9.018 1.00 86.25 275 SER A CA 1
ATOM 2209 C C . SER A 1 275 ? -29.059 27.783 9.288 1.00 86.25 275 SER A C 1
ATOM 2211 O O . SER A 1 275 ? -29.198 29.000 9.290 1.00 86.25 275 SER A O 1
ATOM 2213 N N . VAL A 1 276 ? -27.882 27.187 9.515 1.00 88.44 276 VAL A N 1
ATOM 2214 C CA . VAL A 1 276 ? -26.659 27.927 9.847 1.00 88.44 276 VAL A CA 1
ATOM 2215 C C . VAL A 1 276 ? -26.102 28.551 8.573 1.00 88.44 276 VAL A C 1
ATOM 2217 O O . VAL A 1 276 ? -25.507 27.879 7.734 1.00 88.44 276 VAL A O 1
ATOM 2220 N N . VAL A 1 277 ? -26.282 29.862 8.440 1.00 88.25 277 VAL A N 1
ATOM 2221 C CA . VAL A 1 277 ? -25.846 30.642 7.273 1.00 88.25 277 VAL A CA 1
ATOM 2222 C C . VAL A 1 277 ? -24.549 31.410 7.525 1.00 88.25 277 VAL A C 1
ATOM 2224 O O . VAL A 1 277 ? -23.934 31.903 6.581 1.00 88.25 277 VAL A O 1
ATOM 2227 N N . LYS A 1 278 ? -24.116 31.530 8.786 1.00 87.88 278 LYS A N 1
ATOM 2228 C CA . LYS A 1 278 ? -22.918 32.284 9.172 1.00 87.88 278 LYS A CA 1
ATOM 2229 C C . LYS A 1 278 ? -22.210 31.641 10.365 1.00 87.88 278 LYS A C 1
ATOM 2231 O O . LYS A 1 278 ? -22.866 31.152 11.275 1.00 87.88 278 LYS A O 1
ATOM 2236 N N . ILE A 1 279 ? -20.879 31.705 10.384 1.00 87.38 279 ILE A N 1
ATOM 2237 C CA . ILE A 1 279 ? -20.048 31.393 11.558 1.00 87.38 279 ILE A CA 1
ATOM 2238 C C . ILE A 1 279 ? -19.460 32.712 12.071 1.00 87.38 279 ILE A C 1
ATOM 2240 O O . ILE A 1 279 ? -18.937 33.505 11.283 1.00 87.38 279 ILE A O 1
ATOM 2244 N N . GLU A 1 280 ? -19.584 32.992 13.367 1.00 92.69 280 GLU A N 1
ATOM 2245 C CA . GLU A 1 280 ? -19.029 34.206 13.964 1.00 92.69 280 GLU A CA 1
ATOM 2246 C C . GLU A 1 280 ? -17.485 34.159 13.946 1.00 92.69 280 GLU A C 1
ATOM 2248 O O . GLU A 1 280 ? -16.917 33.120 14.288 1.00 92.69 280 GLU A O 1
ATOM 2253 N N . PRO A 1 281 ? -16.778 35.256 13.590 1.00 85.25 281 PRO A N 1
ATOM 2254 C CA . PRO A 1 281 ? -15.322 35.247 13.383 1.00 85.25 281 PRO A CA 1
ATOM 2255 C C . PRO A 1 281 ? -14.476 34.764 14.569 1.00 85.25 281 PRO A C 1
ATOM 2257 O O . PRO A 1 281 ? -13.360 34.295 14.368 1.00 85.25 281 PRO A O 1
ATOM 2260 N N . ASN A 1 282 ? -14.991 34.879 15.795 1.00 88.56 282 ASN A N 1
ATOM 2261 C CA . ASN A 1 282 ? -14.281 34.496 17.017 1.00 88.56 282 ASN A CA 1
ATOM 2262 C C . ASN A 1 282 ? -14.658 33.093 17.523 1.00 88.56 282 ASN A C 1
ATOM 2264 O O . ASN A 1 282 ? -14.225 32.704 18.606 1.00 88.56 282 ASN A O 1
ATOM 2268 N N . THR A 1 283 ? -15.462 32.343 16.763 1.00 88.50 283 THR A N 1
ATOM 2269 C CA . THR A 1 283 ? -15.861 30.978 17.121 1.00 88.50 283 THR A CA 1
ATOM 2270 C C . THR A 1 283 ? -14.667 30.044 16.975 1.00 88.50 283 THR A C 1
ATOM 2272 O O . THR A 1 283 ? -14.176 29.811 15.870 1.00 88.50 283 THR A O 1
ATOM 2275 N N . GLN A 1 284 ? -14.194 29.494 18.089 1.00 87.56 284 GLN A N 1
ATOM 2276 C CA . GLN A 1 284 ? -13.094 28.541 18.102 1.00 87.56 284 GLN A CA 1
ATOM 2277 C C . GLN A 1 284 ? -13.623 27.134 17.822 1.00 87.56 284 GLN A C 1
ATOM 2279 O O . GLN A 1 284 ? -14.324 26.542 18.643 1.00 87.56 284 GLN A O 1
ATOM 2284 N N . VAL A 1 285 ? -13.263 26.588 16.658 1.00 83.56 285 VAL A N 1
ATOM 2285 C CA . VAL A 1 285 ? -13.517 25.188 16.299 1.00 83.56 285 VAL A CA 1
ATOM 2286 C C . VAL A 1 285 ? -12.298 24.355 16.717 1.00 83.56 285 VAL A C 1
ATOM 2288 O O . VAL A 1 285 ? -11.200 24.659 16.256 1.00 83.56 285 VAL A O 1
ATOM 2291 N N . PRO A 1 286 ? -12.444 23.323 17.569 1.00 79.19 286 PRO A N 1
ATOM 2292 C CA . PRO A 1 286 ? -11.332 22.445 17.935 1.00 79.19 286 PRO A CA 1
ATOM 2293 C C . PRO A 1 286 ? -10.579 21.844 16.731 1.00 79.19 286 PRO A C 1
ATOM 2295 O O . PRO A 1 286 ? -11.186 21.408 15.753 1.00 79.19 286 PRO A O 1
ATOM 2298 N N . ASP A 1 287 ? -9.251 21.742 16.844 1.00 66.81 287 ASP A N 1
ATOM 2299 C CA . ASP A 1 287 ? -8.328 21.423 15.736 1.00 66.81 287 ASP A CA 1
ATOM 2300 C C . ASP A 1 287 ? -8.506 20.027 15.098 1.00 66.81 287 ASP A C 1
ATOM 2302 O O . ASP A 1 287 ? -7.963 19.753 14.028 1.00 66.81 287 ASP A O 1
ATOM 2306 N N . ASN A 1 288 ? -9.280 19.135 15.725 1.00 66.69 288 ASN A N 1
ATOM 2307 C CA . ASN A 1 288 ? -9.436 17.730 15.324 1.00 66.69 288 ASN A CA 1
ATOM 2308 C C . ASN A 1 288 ? -10.853 17.372 14.853 1.00 66.69 288 ASN A C 1
ATOM 2310 O O . ASN A 1 288 ? -11.273 16.217 14.959 1.00 66.69 288 ASN A O 1
ATOM 2314 N N . ILE A 1 289 ? -11.599 18.350 14.344 1.00 74.50 289 ILE A N 1
ATOM 2315 C CA . ILE A 1 289 ? -12.997 18.158 13.962 1.00 74.50 289 ILE A CA 1
ATOM 2316 C C . ILE A 1 289 ? -13.154 17.896 12.466 1.00 74.50 289 ILE A C 1
ATOM 2318 O O . ILE A 1 289 ? -12.515 18.530 11.630 1.00 74.50 289 ILE A O 1
ATOM 2322 N N . THR A 1 290 ? -14.063 16.983 12.115 1.00 71.69 290 THR A N 1
ATOM 2323 C CA . THR A 1 290 ? -14.580 16.869 10.747 1.00 71.69 290 THR A CA 1
ATOM 2324 C C . THR A 1 290 ? -15.913 17.603 10.627 1.00 71.69 290 THR A C 1
ATOM 2326 O O . THR A 1 290 ? -16.856 17.311 11.358 1.00 71.69 290 THR A O 1
ATOM 2329 N N . VAL A 1 291 ? -16.001 18.558 9.702 1.00 75.81 291 VAL A N 1
ATOM 2330 C CA . VAL A 1 291 ? -17.240 19.309 9.461 1.00 75.81 291 VAL A CA 1
ATOM 2331 C C . VAL A 1 291 ? -18.151 18.528 8.507 1.00 75.81 291 VAL A C 1
ATOM 2333 O O . VAL A 1 291 ? -17.694 17.977 7.508 1.00 75.81 291 VAL A O 1
ATOM 2336 N N . ILE A 1 292 ? -19.448 18.465 8.794 1.00 73.38 292 ILE A N 1
ATOM 2337 C CA . ILE A 1 292 ? -20.470 17.988 7.855 1.00 73.38 292 ILE A CA 1
ATOM 2338 C C . ILE A 1 292 ? -21.447 19.135 7.644 1.00 73.38 292 ILE A C 1
ATOM 2340 O O . ILE A 1 292 ? -22.047 19.615 8.600 1.00 73.38 292 ILE A O 1
ATOM 2344 N N . MET A 1 293 ? -21.615 19.569 6.396 1.00 74.25 293 MET A N 1
ATOM 2345 C CA . MET A 1 293 ? -22.599 20.590 6.049 1.00 74.25 293 MET A CA 1
ATOM 2346 C C . MET A 1 293 ? -23.806 19.926 5.403 1.00 74.25 293 MET A C 1
ATOM 2348 O O . MET A 1 293 ? -23.706 19.312 4.338 1.00 74.25 293 MET A O 1
ATOM 2352 N N . GLN A 1 294 ? -24.961 20.064 6.041 1.00 66.94 294 GLN A N 1
ATOM 2353 C CA . GLN A 1 294 ? -26.227 19.695 5.434 1.00 66.94 294 GLN A CA 1
ATOM 2354 C C . GLN A 1 294 ? -26.705 20.905 4.629 1.00 66.94 294 GLN A C 1
ATOM 2356 O O . GLN A 1 294 ? -26.996 21.951 5.197 1.00 66.94 294 GLN A O 1
ATOM 2361 N N . GLY A 1 295 ? -26.697 20.798 3.300 1.00 60.28 295 GLY A N 1
ATOM 2362 C CA . GLY A 1 295 ? -26.980 21.921 2.411 1.00 60.28 295 GLY A CA 1
ATOM 2363 C C . GLY A 1 295 ? -27.606 21.474 1.099 1.00 60.28 295 GLY A C 1
ATOM 2364 O O . GLY A 1 295 ? -27.179 20.491 0.497 1.00 60.28 295 GLY A O 1
ATOM 2365 N N . ARG A 1 296 ? -28.585 22.235 0.603 1.00 56.03 296 ARG A N 1
ATOM 2366 C CA . ARG A 1 296 ? -29.022 22.158 -0.797 1.00 56.03 296 ARG A CA 1
ATOM 2367 C C . ARG A 1 296 ? -28.085 22.994 -1.661 1.00 56.03 296 ARG A C 1
ATOM 2369 O O . ARG A 1 296 ? -28.250 24.207 -1.773 1.00 56.03 296 ARG A O 1
ATOM 2376 N N . PHE A 1 297 ? -27.122 22.347 -2.303 1.00 48.47 297 PHE A N 1
ATOM 2377 C CA . PHE A 1 297 ? -26.220 23.029 -3.229 1.00 48.47 297 PHE A CA 1
ATOM 2378 C C . PHE A 1 297 ? -26.901 23.248 -4.584 1.00 48.47 297 PHE A C 1
ATOM 2380 O O . PHE A 1 297 ? -27.511 22.340 -5.156 1.00 48.47 297 PHE A O 1
ATOM 2387 N N . ARG A 1 298 ? -26.789 24.466 -5.121 1.00 47.16 298 ARG A N 1
ATOM 2388 C CA . ARG A 1 298 ? -27.192 24.766 -6.499 1.00 47.16 298 ARG A CA 1
ATOM 2389 C C . ARG A 1 298 ? -26.034 24.432 -7.425 1.00 47.16 298 ARG A C 1
ATOM 2391 O O . ARG A 1 298 ? -25.157 25.260 -7.614 1.00 47.16 298 ARG A O 1
ATOM 2398 N N . THR A 1 299 ? -26.059 23.267 -8.060 1.00 42.25 299 THR A N 1
ATOM 2399 C CA . THR A 1 299 ? -25.083 22.979 -9.116 1.00 42.25 299 THR A CA 1
ATOM 2400 C C . THR A 1 299 ? -25.628 23.447 -10.464 1.00 42.25 299 THR A C 1
ATOM 2402 O O . THR A 1 299 ? -26.715 23.061 -10.908 1.00 42.25 299 THR A O 1
ATOM 2405 N N . ARG A 1 300 ? -24.885 24.323 -11.148 1.00 37.69 300 ARG A N 1
ATOM 2406 C CA . ARG A 1 300 ? -25.191 24.700 -12.533 1.00 37.69 300 ARG A CA 1
ATOM 2407 C C . ARG A 1 300 ? -24.554 23.657 -13.448 1.00 37.69 300 ARG A C 1
ATOM 2409 O O . ARG A 1 300 ? -23.340 23.628 -13.605 1.00 37.69 300 ARG A O 1
ATOM 2416 N N . SER A 1 301 ? -25.360 22.786 -14.057 1.00 39.97 301 SER A N 1
ATOM 2417 C CA . SER A 1 301 ? -24.840 21.850 -15.063 1.00 39.97 301 SER A CA 1
ATOM 2418 C C . SER A 1 301 ? -24.306 22.633 -16.273 1.00 39.97 301 SER A C 1
ATOM 2420 O O . SER A 1 301 ? -25.066 23.412 -16.861 1.00 39.97 301 SER A O 1
ATOM 2422 N N . PRO A 1 302 ? -23.035 22.450 -16.680 1.00 36.72 302 PRO A N 1
ATOM 2423 C CA . PRO A 1 302 ? -22.487 23.151 -17.834 1.00 36.72 302 PRO A CA 1
ATOM 2424 C C . PRO A 1 302 ? -23.263 22.748 -19.096 1.00 36.72 302 PRO A C 1
ATOM 2426 O O . PRO A 1 302 ? -23.259 21.583 -19.484 1.00 36.72 302 PRO A O 1
ATOM 2429 N N . GLY A 1 303 ? -23.950 23.704 -19.728 1.00 41.81 303 GLY A N 1
ATOM 2430 C CA . GLY A 1 303 ? -24.646 23.501 -21.007 1.00 41.81 303 GLY A CA 1
ATOM 2431 C C . GLY A 1 303 ? -26.172 23.365 -20.948 1.00 41.81 303 GLY A C 1
ATOM 2432 O O . GLY A 1 303 ? -26.799 23.270 -22.001 1.00 41.81 303 GLY A O 1
ATOM 2433 N N . LEU A 1 304 ? -26.799 23.414 -19.767 1.00 39.38 304 LEU A N 1
ATOM 2434 C CA . LEU A 1 304 ? -28.260 23.459 -19.638 1.00 39.38 304 LEU A CA 1
ATOM 2435 C C . LEU A 1 304 ? -28.695 24.770 -18.971 1.00 39.38 304 LEU A C 1
ATOM 2437 O O . LEU A 1 304 ? -28.379 25.027 -17.815 1.00 39.38 304 LEU A O 1
ATOM 2441 N N . ASN A 1 305 ? -29.506 25.576 -19.667 1.00 38.97 305 ASN A N 1
ATOM 2442 C CA . ASN A 1 305 ? -30.147 26.788 -19.120 1.00 38.97 305 ASN A CA 1
ATOM 2443 C C . ASN A 1 305 ? -31.261 26.483 -18.090 1.00 38.97 305 ASN A C 1
ATOM 2445 O O . ASN A 1 305 ? -32.141 27.309 -17.854 1.00 38.97 305 ASN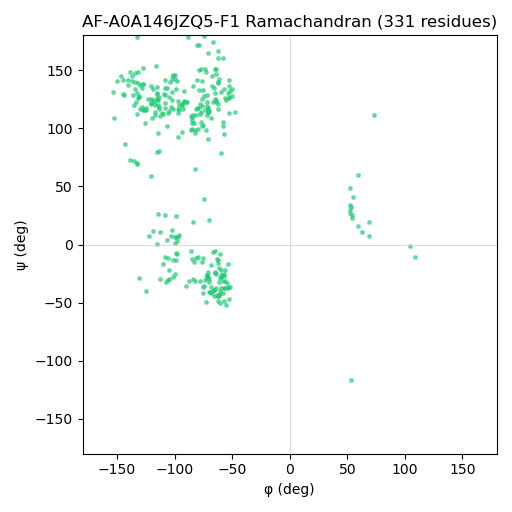 A O 1
ATOM 2449 N N . LYS A 1 306 ? -31.255 25.294 -17.476 1.00 37.12 306 LYS A N 1
ATOM 2450 C CA . LYS A 1 306 ? -32.192 24.894 -16.424 1.00 37.12 306 LYS A CA 1
ATOM 2451 C C . LYS A 1 306 ? -31.417 24.543 -15.161 1.00 37.12 306 LYS A C 1
ATOM 2453 O O . LYS A 1 306 ? -30.525 23.701 -15.187 1.00 37.12 306 LYS A O 1
ATOM 2458 N N . ILE A 1 307 ? -31.792 25.195 -14.064 1.00 35.62 307 ILE A N 1
ATOM 2459 C CA . ILE A 1 307 ? -31.332 24.877 -12.712 1.00 35.62 307 ILE A CA 1
ATOM 2460 C C . ILE A 1 307 ? -32.090 23.620 -12.275 1.00 35.62 307 ILE A C 1
ATOM 2462 O O . ILE A 1 307 ? -33.320 23.633 -12.232 1.00 35.62 307 ILE A O 1
ATOM 2466 N N . ALA A 1 308 ? -31.371 22.537 -11.993 1.00 40.25 308 ALA A N 1
ATOM 2467 C CA . ALA A 1 308 ? -31.937 21.344 -11.376 1.00 40.25 308 ALA A CA 1
ATOM 2468 C C . ALA A 1 308 ? -31.643 21.384 -9.874 1.00 40.25 308 ALA A C 1
ATOM 2470 O O . ALA A 1 308 ? -30.522 21.681 -9.467 1.00 40.25 308 ALA A O 1
ATOM 2471 N N . TRP A 1 309 ? -32.652 21.099 -9.055 1.00 36.59 309 TRP A N 1
ATOM 2472 C CA . TRP A 1 309 ? -32.475 20.928 -7.617 1.00 36.59 309 TRP A CA 1
ATOM 2473 C C . TRP A 1 309 ? -32.176 19.455 -7.344 1.00 36.59 309 TRP A C 1
ATOM 2475 O O . TRP A 1 309 ? -32.974 18.594 -7.711 1.00 36.59 309 TRP A O 1
ATOM 2485 N N . SER A 1 310 ? -31.048 19.162 -6.702 1.00 40.50 310 SER A N 1
ATOM 2486 C CA . SER A 1 310 ? -30.796 17.853 -6.100 1.00 40.50 310 SER A CA 1
ATOM 2487 C C . SER A 1 310 ? -30.496 18.044 -4.622 1.00 40.50 310 SER A C 1
ATOM 2489 O O . SER A 1 310 ? -29.589 18.799 -4.278 1.00 40.50 310 SER A O 1
ATOM 2491 N N . GLU A 1 311 ? -31.233 17.359 -3.752 1.00 41.69 311 GLU A N 1
ATOM 2492 C CA . GLU A 1 311 ? -30.833 17.222 -2.354 1.00 41.69 311 GLU A CA 1
ATOM 2493 C C . GLU A 1 311 ? -29.620 16.290 -2.305 1.00 41.69 311 GLU A C 1
ATOM 2495 O O . GLU A 1 311 ? -29.713 15.117 -2.665 1.00 41.69 311 GLU A O 1
ATOM 2500 N N . GLN A 1 312 ? -28.462 16.817 -1.917 1.00 48.03 312 GLN A N 1
ATOM 2501 C CA . GLN A 1 312 ? -27.263 16.025 -1.666 1.00 48.03 312 GLN A CA 1
ATOM 2502 C C . GLN A 1 312 ? -26.693 16.441 -0.316 1.00 48.03 312 GLN A C 1
ATOM 2504 O O . GLN A 1 312 ? -26.469 17.621 -0.076 1.00 48.03 312 GLN A O 1
ATOM 2509 N N . VAL A 1 313 ? -26.452 15.472 0.566 1.00 44.69 313 VAL A N 1
ATOM 2510 C CA . VAL A 1 313 ? -25.654 15.701 1.774 1.00 44.69 313 VAL A CA 1
ATOM 2511 C C . VAL A 1 313 ? -24.191 15.715 1.341 1.00 44.69 313 VAL A C 1
ATOM 2513 O O . VAL A 1 313 ? -23.670 14.692 0.893 1.00 44.69 313 VAL A O 1
ATOM 2516 N N . CYS A 1 314 ? -23.532 16.870 1.433 1.00 49.03 314 CYS A N 1
ATOM 2517 C CA . CYS A 1 314 ? -22.114 16.989 1.109 1.00 49.03 314 CYS A CA 1
ATOM 2518 C C . CYS A 1 314 ? -21.275 16.791 2.370 1.00 49.03 314 CYS A C 1
ATOM 2520 O O . CYS A 1 314 ? -21.307 17.585 3.307 1.00 49.03 314 CYS A O 1
ATOM 2522 N N . LEU A 1 315 ? -20.470 15.733 2.369 1.00 43.59 315 LEU A N 1
ATOM 2523 C CA . LEU A 1 315 ? -19.470 15.506 3.403 1.00 43.59 315 LEU A CA 1
ATOM 2524 C C . LEU A 1 315 ? -18.229 16.340 3.056 1.00 43.59 315 LEU A C 1
ATOM 2526 O O . LEU A 1 315 ? -17.407 15.936 2.231 1.00 43.59 315 LEU A O 1
ATOM 2530 N N . VAL A 1 316 ? -18.117 17.536 3.635 1.00 49.06 316 VAL A N 1
ATOM 2531 C CA . VAL A 1 316 ? -16.979 18.436 3.402 1.00 49.06 316 VAL A CA 1
ATOM 2532 C C . VAL A 1 316 ? -15.977 18.269 4.534 1.00 49.06 316 VAL A C 1
ATOM 2534 O O . VAL A 1 316 ? -16.046 18.943 5.553 1.00 49.06 316 VAL A O 1
ATOM 2537 N N . ARG A 1 317 ? -14.996 17.383 4.355 1.00 41.03 317 ARG A N 1
ATOM 2538 C CA . ARG A 1 317 ? -13.901 17.254 5.321 1.00 41.03 317 ARG A CA 1
ATOM 2539 C C . ARG A 1 317 ? -12.980 18.476 5.230 1.00 41.03 317 ARG A C 1
ATOM 2541 O O . ARG A 1 317 ? -12.044 18.484 4.433 1.00 41.03 317 ARG A O 1
ATOM 2548 N N . ILE A 1 318 ? -13.257 19.505 6.029 1.00 48.47 318 ILE A N 1
ATOM 2549 C CA . ILE A 1 318 ? -12.399 20.688 6.160 1.00 48.47 318 ILE A CA 1
ATOM 2550 C C . ILE A 1 318 ? -11.244 20.328 7.097 1.00 48.47 318 ILE A C 1
ATOM 2552 O O . ILE A 1 318 ? -11.400 20.297 8.313 1.00 48.47 318 ILE A O 1
ATOM 2556 N N . CYS A 1 319 ? -10.083 20.009 6.531 1.00 33.53 319 CYS A N 1
ATOM 2557 C CA . CYS A 1 319 ? -8.853 19.876 7.305 1.00 33.53 319 CYS A CA 1
ATOM 2558 C C . CYS A 1 319 ? -8.256 21.281 7.488 1.00 33.53 319 CYS A C 1
ATOM 2560 O O . CYS A 1 319 ? -7.677 21.805 6.544 1.00 33.53 319 CYS A O 1
ATOM 2562 N N . SER A 1 320 ? -8.408 21.836 8.693 1.00 36.75 320 SER A N 1
ATOM 2563 C CA . SER A 1 320 ? -7.994 23.172 9.156 1.00 36.75 320 SER A CA 1
ATOM 2564 C C . SER A 1 320 ? -8.814 24.364 8.630 1.00 36.75 320 SER A C 1
ATOM 2566 O O . SER A 1 320 ? -8.782 24.746 7.462 1.00 36.75 320 SER A O 1
ATOM 2568 N N . LEU A 1 321 ? -9.560 24.992 9.543 1.00 42.84 321 LEU A N 1
ATOM 2569 C CA . LEU A 1 321 ? -10.106 26.333 9.350 1.00 42.84 321 LEU A CA 1
ATOM 2570 C C . LEU A 1 321 ? -8.984 27.326 9.669 1.00 42.84 321 LEU A C 1
ATOM 2572 O O . LEU A 1 321 ? -8.563 27.438 10.816 1.00 42.84 321 LEU A O 1
ATOM 2576 N N . ASN A 1 322 ? -8.476 28.043 8.665 1.00 41.12 322 ASN A N 1
ATOM 2577 C CA . ASN A 1 322 ? -7.684 29.242 8.928 1.00 41.12 322 ASN A CA 1
ATOM 2578 C C . ASN A 1 322 ? -8.669 30.370 9.293 1.00 41.12 322 ASN A C 1
ATOM 2580 O O . ASN A 1 322 ? -9.426 30.787 8.411 1.00 41.12 322 ASN A O 1
ATOM 2584 N N . PRO A 1 323 ? -8.671 30.893 10.534 1.00 38.38 323 PRO A N 1
ATOM 2585 C CA . PRO A 1 323 ? -9.655 31.888 10.976 1.00 38.38 323 PRO A CA 1
ATOM 2586 C C . PRO A 1 323 ? -9.602 33.204 10.178 1.00 38.38 323 PRO A C 1
ATOM 2588 O O . PRO A 1 323 ? -10.545 33.986 10.222 1.00 38.38 323 PRO A O 1
ATOM 2591 N N . ASN A 1 324 ? -8.544 33.431 9.389 1.00 36.25 324 ASN A N 1
ATOM 2592 C CA . ASN A 1 324 ? -8.369 34.632 8.566 1.00 36.25 324 ASN A CA 1
ATOM 2593 C C . ASN A 1 324 ? -8.732 34.448 7.077 1.00 36.25 324 ASN A C 1
ATOM 2595 O O . ASN A 1 324 ? -8.483 35.350 6.276 1.00 36.25 324 ASN A O 1
ATOM 2599 N N . ARG A 1 325 ? -9.284 33.297 6.670 1.00 40.22 325 ARG A N 1
ATOM 2600 C CA . ARG A 1 325 ? -9.743 33.050 5.290 1.00 40.22 325 ARG A CA 1
ATOM 2601 C C . ARG A 1 325 ? -11.077 32.308 5.273 1.00 40.22 325 ARG A C 1
ATOM 2603 O O . ARG A 1 325 ? -11.143 31.135 4.916 1.00 40.22 325 ARG A O 1
ATOM 2610 N N . LEU A 1 326 ? -12.149 33.009 5.623 1.00 40.12 326 LEU A N 1
ATOM 2611 C CA . LEU A 1 326 ? -13.482 32.616 5.176 1.00 40.12 326 LEU A CA 1
ATOM 2612 C C . LEU A 1 326 ? -13.685 33.216 3.784 1.00 40.12 326 LEU A C 1
ATOM 2614 O O . LEU A 1 326 ? -13.805 34.429 3.626 1.00 40.12 326 LEU A O 1
ATOM 2618 N N . HIS A 1 327 ? -13.597 32.344 2.785 1.00 45.66 327 HIS A N 1
ATOM 2619 C CA . HIS A 1 327 ? -13.856 32.655 1.388 1.00 45.66 327 HIS A CA 1
ATOM 2620 C C . HIS A 1 327 ? -15.322 33.060 1.178 1.00 45.66 327 HIS A C 1
ATOM 2622 O O . HIS A 1 327 ? -16.213 32.634 1.916 1.00 45.66 327 HIS A O 1
ATOM 2628 N N . ASP A 1 328 ? -15.530 33.907 0.173 1.00 37.97 328 ASP A N 1
ATOM 2629 C CA . ASP A 1 328 ? -16.826 34.381 -0.307 1.00 37.97 328 ASP A CA 1
ATOM 2630 C C . ASP A 1 328 ? -17.764 33.180 -0.579 1.00 37.97 328 ASP A C 1
ATOM 2632 O O . ASP A 1 328 ? -17.323 32.216 -1.215 1.00 37.97 328 ASP A O 1
ATOM 2636 N N . PRO A 1 329 ? -19.032 33.171 -0.117 1.00 36.44 329 PRO A N 1
ATOM 2637 C CA . PRO A 1 329 ? -19.990 32.097 -0.414 1.00 36.44 329 PRO A CA 1
ATOM 2638 C C . PRO A 1 329 ? -20.175 31.799 -1.915 1.00 36.44 329 PRO A C 1
ATOM 2640 O O . PRO A 1 329 ? -20.647 30.713 -2.256 1.00 36.44 329 PRO A O 1
ATOM 2643 N N . ASP A 1 330 ? -19.753 32.698 -2.808 1.00 36.78 330 ASP A N 1
ATOM 2644 C CA . ASP A 1 330 ? -19.748 32.480 -4.259 1.00 36.78 330 ASP A CA 1
ATOM 2645 C C . ASP A 1 330 ? -18.615 31.555 -4.769 1.00 36.78 330 ASP A C 1
ATOM 2647 O O . ASP A 1 330 ? -18.676 31.094 -5.909 1.00 36.78 330 ASP A O 1
ATOM 2651 N N . GLU A 1 331 ? -17.608 31.213 -3.953 1.00 34.31 331 GLU A N 1
ATOM 2652 C CA . GLU A 1 331 ? -16.522 30.292 -4.350 1.00 34.31 331 GLU A CA 1
ATOM 2653 C C . GLU A 1 331 ? -16.845 28.798 -4.141 1.00 34.31 331 GLU A C 1
ATOM 2655 O O . GLU A 1 331 ? -16.079 27.935 -4.573 1.00 34.31 331 GLU A O 1
ATOM 2660 N N . PHE A 1 332 ? -17.990 28.469 -3.530 1.00 39.59 332 PHE A N 1
ATOM 2661 C CA . PHE A 1 332 ? -18.437 27.086 -3.28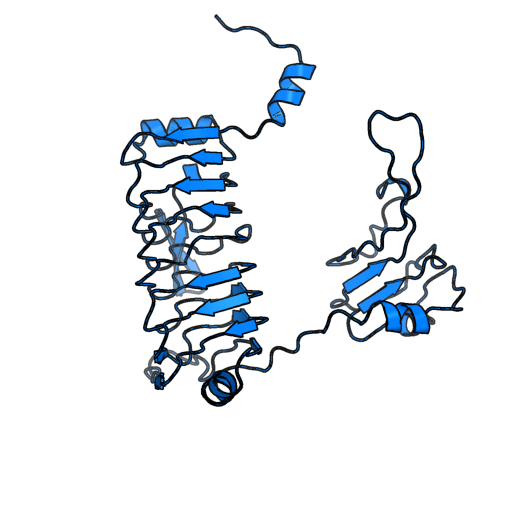6 1.00 39.59 332 PHE A CA 1
ATOM 2662 C C . PHE A 1 332 ? -19.522 26.585 -4.266 1.00 39.59 332 PHE A C 1
ATOM 2664 O O . PHE A 1 332 ? -20.132 25.541 -4.015 1.00 39.59 332 PHE A O 1
ATOM 2671 N N . VAL A 1 333 ? -19.775 27.312 -5.364 1.00 33.78 333 VAL A N 1
ATOM 2672 C CA . VAL A 1 333 ? -20.782 26.971 -6.398 1.00 33.78 333 VAL A CA 1
ATOM 2673 C C . VAL A 1 333 ? -20.270 25.969 -7.429 1.00 33.78 333 VAL A C 1
ATOM 2675 O O . VAL A 1 333 ? -19.176 26.193 -7.995 1.00 33.78 333 VAL A O 1
#

Foldseek 3Di:
DDDDDDPVVVVVVVPDQDEAEAPDQDCDPVNLVVLLVSLGQHYADQNHAELDFFDWDFDQDPNDTDIDGAARPSQASHQEYHHANHQEQEHSSNANHCHQEYHHQNHAEQYAPSAELNANHAYYRAQRHAYAYACSHENYEYAEDHYEHYQEQEARSYELYEYAYYEYARHQEYELRSYANYEYNEYEDPNHNYYDDDDDPPPPPPDDSARAYEYDYPDPVVCVRRVVRHDHPPPPDPPPVVVLCVLCPPDQDQEAAQVCQVSQDDPQEREAEQNHNYYDLPHDDDQRHFYWYQHFDFDDDPPDPDTDTDRDGDRDGDNDDPSVDPDDPVVVD

Sequence (333 aa):
MSQNYSPLLQSQMKNYKQIVVCKSKNISDDASDLIQKINPNILVANSIEEIEAGFMERIEIDDILQLVYYCQPHYYNLEILIAKNIVSIKNGGLSESNVKRVVCPRLKKLCIHAINSCCALQRIDLEMVEDMQQHSIANCKLKRIKNRKMHQLQQEVMTHCQIQNMLFLEVATVEHNFLNFCTVSNLSLPKLQKVIKVEVSECSVSVVKTSNSKANFSQAKTKKLLQEFFEPNECVEDPDLEQVRLQLHGQKTEILDQNNISEFMFNNWLILPESVVKIEPNTQVPDNITVIMQGRFRTRSPGLNKIAWSEQVCLVRICSLNPNRLHDPDEFV

Solvent-accessible surface area (backbone atoms only — not comparable to full-atom values): 17752 Å² total; per-residue (Å²): 136,88,81,84,71,54,73,67,56,55,56,56,53,72,69,54,75,40,76,44,76,43,77,49,54,64,82,46,68,73,52,38,54,49,42,50,73,69,58,31,33,28,41,36,32,49,46,20,42,56,42,56,57,25,55,76,47,82,44,75,56,94,92,40,82,41,82,45,52,32,28,47,76,62,42,41,71,19,35,33,43,37,22,56,44,19,33,35,31,29,42,7,25,42,6,60,16,43,31,30,33,43,45,22,76,48,23,28,37,34,26,45,30,14,37,19,48,18,62,52,23,37,43,56,50,40,44,48,26,55,46,61,32,51,32,16,37,18,43,27,44,31,53,46,47,46,29,61,50,26,44,61,42,48,55,30,27,29,25,51,27,42,32,48,34,38,39,32,62,45,24,31,37,33,28,61,35,22,46,28,48,19,42,29,66,32,38,35,41,85,45,55,77,48,73,41,82,76,82,76,63,88,82,58,84,84,71,70,97,51,26,74,13,24,43,31,58,75,39,71,68,50,34,73,74,44,52,90,38,34,43,76,45,79,67,78,66,77,72,59,61,66,60,52,48,59,72,52,61,82,69,81,46,51,62,43,32,74,88,52,46,70,81,34,48,55,91,59,28,39,49,42,53,70,49,46,77,43,72,45,85,83,43,81,74,70,96,77,42,39,38,33,44,42,44,78,59,70,56,77,55,92,91,52,102,59,85,58,88,53,90,47,80,47,80,48,74,52,83,73,85,56,84,89,65,81,73,63,83,78,77,79,102

Mean predicted aligned error: 11.62 Å

Secondary structure (DSSP, 8-state):
------HHHHHHHTTS--EEE--SSS--HHHHHHHHHH--SEEE-TT-SEEPPPEEEEEEETTEEEEEEE--GGGTT-SEEE-TT--EE-TTTTTT---SEEE-TT--EE-TTTEES-TT--EE--TT--EE-TTSEES-EEEEEEESS--EE-TTSEES-EEEEEEESS--EEETTSEES-EEEEEE-TT--EEEPP---TTSTT--SS---EEEESSHHHHHHHTTTSEE----PPP-HHHHHHHHTT---SEE-TTTGGGGEETTEEEE-TT--EE-TT----TTPEEEE--------TT-SSPPP----B--------TT----GGGG-